Protein AF-A0A7S2ZL32-F1 (afdb_monomer)

InterPro domains:
  IPR004147 ABC1 atypical kinase-like domain [PF03109] (2-102)
  IPR051130 Mitochondrial structure and function regulator [PTHR43173] (1-214)

Radius of gyration: 23.6 Å; Cα contacts (8 Å, |Δi|>4): 315; chains: 1; bounding box: 53×55×91 Å

Mean predicted aligned error: 9.39 Å

Solvent-accessible surface area (backbone atoms only — not comparable to full-atom values): 15943 Å² total; per-residue (Å²): 132,80,90,79,86,58,44,47,60,70,46,49,69,59,39,47,74,63,67,35,59,47,50,58,47,36,45,51,53,32,45,53,52,39,41,20,48,61,72,70,17,55,30,71,45,64,63,39,54,88,28,27,29,36,35,62,23,92,94,44,64,81,37,72,33,79,44,82,49,79,86,85,49,69,46,77,47,54,70,66,54,32,50,26,52,36,40,26,53,47,14,58,57,69,62,34,62,72,44,26,39,57,18,27,38,69,57,52,40,52,91,84,42,28,56,56,52,51,17,65,76,56,73,42,55,54,61,60,67,66,51,77,73,88,83,83,65,99,46,54,63,70,57,60,47,86,73,87,58,80,67,56,59,54,54,50,48,52,49,48,68,72,43,42,70,62,51,53,53,51,64,70,60,41,46,68,68,57,56,36,51,51,52,29,51,52,34,49,52,53,50,16,47,68,35,75,32,73,58,43,49,61,51,47,36,50,58,49,36,48,49,52,56,42,52,53,54,59,72,73,51,66,93,83,53,60,67,62,51,49,50,49,52,50,53,43,49,54,50,51,51,53,52,49,53,48,54,51,51,54,53,48,54,50,50,51,50,55,51,51,51,51,55,50,52,52,50,55,51,52,55,53,55,60,70,71,68,67,81,86,78,81,86,76,136

Secondary structure (DSSP, 8-state):
------EETT-HHHHHHTT--HHHHHHHHHHHHHIIIIII-EEES---GGGEEEEEETTEEEEEEEEE--TT-EEE--HHHHHHHHHHHHHHHHT-HHHHHHHHHHTT--TTTHHHHHHHHHTS-HHHHH---TTT--SHHHHHS---STHHHHHHHHHHHHSHHHHHHHHHHS-HHHHHHHHHHHHHHHHHHHTT-TTHHHHHHHHHHHHHHHHHHHHTSPTT-HHHHHHHHHHHHHHHHHHHHHHHHHHHHHHHHHHHHHHHHHHHHHHHHHHT---------

Foldseek 3Di:
DDDDDFAFLLPLVVCVVLVEQLVLVLLVVLLVQLCCQQPVQKHDLDPARVQWGWAQDPVGSRHIDIDGHDSPDIGGADNQLNLLVLQLLVCLQVVPPVSLQVSVVSQQADSVCSQVVNCLLLVHHSCLSNPPPPPDDPGNLVSSFDDDDPPSVVVSVVVCVVCVVVVVVRVVRGDPSVVSSSSRVVSSCVSCVSSVRNRSNVLSSQLSSLVSVLVVQVVPDDPPPVVSNVVSVVVSVVSVVSSVVVVVVVVVVVVVVVVVVVVVVVVVVVVVVVVVPDDDDDDDD

Sequence (285 aa):
MSFEEGDQILMVDKIVEMGLDPRDVSRIISRTFADQIFKHGFLHCDPHGGNVLVRRHPERPNKPQVVLLDHGLYKELGYRFRIDYAHLWHGLMTRNESEVQSSAVGLGADVNSFRLLAAMLTLKSWNQIVGVDEEESKLAFDRLEMKHGTDNSEELRRYVEQYFPEISELLSSMPRELLLVMKTNDNLRSIDRALGAPLNTLTITAETICRVLEEERLSNLEPGDWMSTLQARSRTLNMHIRIFAFQLLVAYSRLVRTLSSLFSQQKDTSDATINSSGPLTSTAD

Structure (mmCIF, N/CA/C/O backbone):
data_AF-A0A7S2ZL32-F1
#
_entry.id   AF-A0A7S2ZL32-F1
#
loop_
_atom_site.group_PDB
_atom_site.id
_atom_site.type_symbol
_atom_site.label_atom_id
_atom_site.label_alt_id
_atom_site.label_comp_id
_atom_site.label_asym_id
_atom_site.label_entity_id
_atom_site.label_seq_id
_atom_site.pdbx_PDB_ins_code
_atom_site.Cartn_x
_atom_site.Cartn_y
_atom_site.Cartn_z
_atom_site.occupancy
_atom_site.B_iso_or_equiv
_atom_site.auth_seq_id
_atom_site.auth_comp_id
_atom_site.auth_asym_id
_atom_site.auth_atom_id
_atom_site.pdbx_PDB_model_num
ATOM 1 N N . MET A 1 1 ? -28.600 -4.794 -5.094 1.00 66.12 1 MET A N 1
ATOM 2 C CA . MET A 1 1 ? -27.737 -4.869 -3.899 1.00 66.12 1 MET A CA 1
ATOM 3 C C . MET A 1 1 ? -28.571 -5.431 -2.767 1.00 66.12 1 MET A C 1
ATOM 5 O O . MET A 1 1 ? -29.716 -5.009 -2.637 1.00 66.12 1 MET A O 1
ATOM 9 N N . SER A 1 2 ? -28.047 -6.401 -2.020 1.00 79.81 2 SER A N 1
ATOM 10 C CA . SER A 1 2 ? -28.583 -6.754 -0.704 1.00 79.81 2 SER A CA 1
ATOM 11 C C . SER A 1 2 ? -28.316 -5.607 0.269 1.00 79.81 2 SER A C 1
ATOM 13 O O . SER A 1 2 ? -27.369 -4.841 0.086 1.00 79.81 2 SER A O 1
ATOM 15 N N . PHE A 1 3 ? -29.171 -5.462 1.278 1.00 86.62 3 PHE A N 1
ATOM 16 C CA . PHE A 1 3 ? -28.835 -4.639 2.431 1.00 86.62 3 PHE A CA 1
ATOM 17 C C . PHE A 1 3 ? -27.727 -5.347 3.211 1.00 86.62 3 PHE A C 1
ATOM 19 O O . PHE A 1 3 ? -27.868 -6.525 3.537 1.00 86.62 3 PHE A O 1
ATOM 26 N N . GLU A 1 4 ? -26.636 -4.636 3.481 1.00 91.94 4 GLU A N 1
ATOM 27 C CA . GLU A 1 4 ? -25.523 -5.154 4.267 1.00 91.94 4 GLU A CA 1
ATOM 28 C C . GLU A 1 4 ? -25.479 -4.452 5.621 1.00 91.94 4 GLU A C 1
ATOM 30 O O . GLU A 1 4 ? -25.447 -3.225 5.704 1.00 91.94 4 GLU A O 1
ATOM 35 N N . GLU A 1 5 ? -25.461 -5.251 6.683 1.00 90.19 5 GLU A N 1
ATOM 36 C CA . GLU A 1 5 ? -25.292 -4.770 8.051 1.00 90.19 5 GLU A CA 1
ATOM 37 C C . GLU A 1 5 ? -23.811 -4.595 8.391 1.00 90.19 5 GLU A C 1
ATOM 39 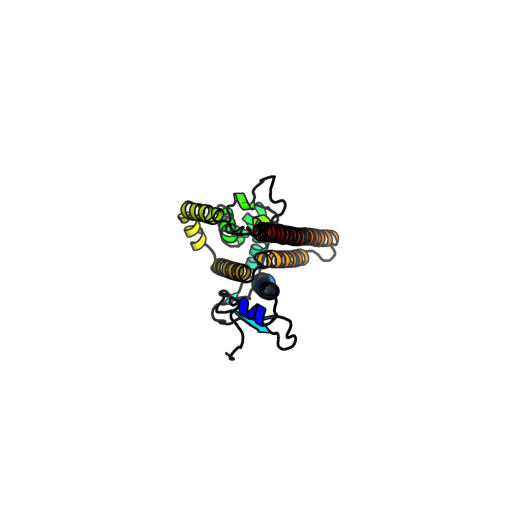O O . GLU A 1 5 ? -22.970 -5.395 7.972 1.00 90.19 5 GLU A O 1
ATOM 44 N N . GLY A 1 6 ? -23.501 -3.580 9.196 1.00 92.50 6 GLY A N 1
ATOM 45 C CA . GLY A 1 6 ? -22.171 -3.320 9.736 1.00 92.50 6 GLY A CA 1
ATOM 46 C C . GLY A 1 6 ? -21.991 -1.856 10.126 1.00 92.50 6 GLY A C 1
ATOM 47 O O . GLY A 1 6 ? -22.786 -0.996 9.748 1.00 92.50 6 GLY A O 1
ATOM 48 N N . ASP A 1 7 ? -20.926 -1.574 10.867 1.00 95.31 7 ASP A N 1
ATOM 49 C CA . ASP A 1 7 ? -20.535 -0.212 11.224 1.00 95.31 7 ASP A CA 1
ATOM 50 C C . ASP A 1 7 ? -19.446 0.301 10.287 1.00 95.31 7 ASP A C 1
ATOM 52 O O . ASP A 1 7 ? -18.628 -0.467 9.788 1.00 95.31 7 ASP A O 1
ATOM 56 N N . GLN A 1 8 ? -19.412 1.609 10.040 1.00 94.88 8 GLN A N 1
ATOM 57 C CA . GLN A 1 8 ? -18.378 2.207 9.193 1.00 94.88 8 GLN A CA 1
ATOM 58 C C . GLN A 1 8 ? -16.982 1.962 9.776 1.00 94.88 8 GLN A C 1
ATOM 60 O O . GLN A 1 8 ? -16.775 2.101 10.980 1.00 94.88 8 GLN A O 1
ATOM 65 N N . ILE A 1 9 ? -16.000 1.673 8.919 1.00 94.25 9 ILE A N 1
ATOM 66 C CA . ILE A 1 9 ? -14.633 1.313 9.340 1.00 94.25 9 ILE A CA 1
ATOM 67 C C . ILE A 1 9 ? -13.932 2.389 10.183 1.00 94.25 9 ILE A C 1
ATOM 69 O O . ILE A 1 9 ? -13.031 2.077 10.955 1.00 94.25 9 ILE A O 1
ATOM 73 N N . LEU A 1 10 ? -14.342 3.654 10.050 1.00 93.50 10 LEU A N 1
ATOM 74 C CA . LEU A 1 10 ? -13.787 4.768 10.823 1.00 93.50 10 LEU A CA 1
ATOM 75 C C . LEU A 1 10 ? -14.418 4.914 12.219 1.00 93.50 10 LEU A C 1
ATOM 77 O O . LEU A 1 10 ? -13.910 5.685 13.028 1.00 93.50 10 LEU A O 1
ATOM 81 N N . MET A 1 11 ? -15.491 4.179 12.531 1.00 93.19 11 MET A N 1
ATOM 82 C CA . MET A 1 11 ? -16.105 4.152 13.864 1.00 93.19 11 MET A CA 1
ATOM 83 C C . MET A 1 11 ? -15.349 3.178 14.779 1.00 93.19 11 MET A C 1
ATOM 85 O O . MET A 1 11 ? -15.847 2.108 15.126 1.00 93.19 11 MET A O 1
ATOM 89 N N . VAL A 1 12 ? -14.124 3.551 15.157 1.00 93.62 12 VAL A N 1
ATOM 90 C CA . VAL A 1 12 ? -13.205 2.705 15.942 1.00 93.62 12 VAL A CA 1
ATOM 91 C C . VAL A 1 12 ? -13.824 2.258 17.267 1.00 93.62 12 VAL A C 1
ATOM 93 O O . VAL A 1 12 ? -13.702 1.087 17.622 1.00 93.62 12 VAL A O 1
ATOM 96 N N . ASP A 1 13 ? -14.545 3.146 17.953 1.00 94.50 13 ASP A N 1
ATOM 97 C CA . ASP A 1 13 ? -15.197 2.838 19.231 1.00 94.50 13 ASP A CA 1
ATOM 98 C C . ASP A 1 13 ? -16.177 1.668 19.093 1.00 94.50 13 ASP A C 1
ATOM 100 O O . ASP A 1 13 ? -16.133 0.719 19.872 1.00 94.50 13 ASP A O 1
ATOM 104 N N . LYS A 1 14 ? -16.970 1.648 18.016 1.00 94.62 14 LYS A N 1
ATOM 105 C CA . LYS A 1 14 ? -17.909 0.554 17.734 1.00 94.62 14 LYS A CA 1
ATOM 106 C C . LYS A 1 14 ? -17.209 -0.765 17.415 1.00 94.62 14 LYS A C 1
ATOM 108 O O . LYS A 1 14 ? -17.691 -1.833 17.786 1.00 94.62 14 LYS A O 1
ATOM 113 N N . ILE A 1 15 ? -16.051 -0.716 16.754 1.00 94.69 15 ILE A N 1
ATOM 114 C CA . ILE A 1 15 ? -15.218 -1.906 16.511 1.00 94.69 15 ILE A CA 1
ATOM 115 C C . ILE A 1 15 ? -14.761 -2.512 17.843 1.00 94.69 15 ILE A C 1
ATOM 117 O O . ILE A 1 15 ? -14.829 -3.731 18.024 1.00 94.69 15 ILE A O 1
ATOM 121 N N . VAL A 1 16 ? -14.364 -1.666 18.794 1.00 94.56 16 VAL A N 1
ATOM 122 C CA . VAL A 1 16 ? -13.963 -2.092 20.140 1.00 94.56 16 VAL A CA 1
ATOM 123 C C . VAL A 1 16 ? -15.162 -2.591 20.955 1.00 94.56 16 VAL A C 1
ATOM 125 O O . VAL A 1 16 ? -15.043 -3.617 21.623 1.00 94.56 16 VAL A O 1
ATOM 128 N N . GLU A 1 17 ? -16.331 -1.951 20.861 1.00 95.56 17 GLU A N 1
ATOM 129 C CA . GLU A 1 17 ? -17.586 -2.418 21.482 1.00 95.56 17 GLU A CA 1
ATOM 130 C C . GLU A 1 17 ? -18.022 -3.792 20.944 1.00 95.56 17 GLU A C 1
ATOM 132 O O . GLU A 1 17 ? -18.507 -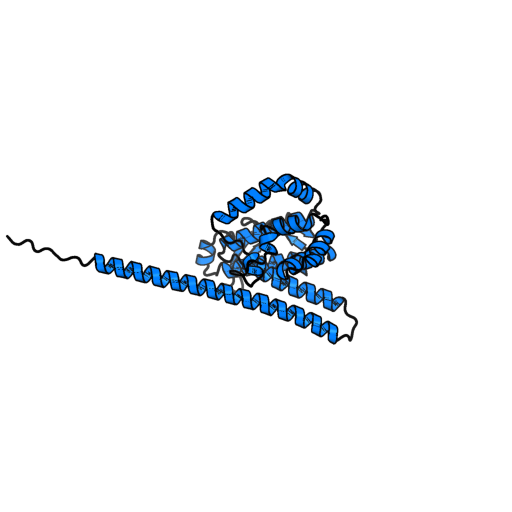4.647 21.689 1.00 95.56 17 GLU A O 1
ATOM 137 N N . MET A 1 18 ? -17.756 -4.067 19.663 1.00 93.88 18 MET A N 1
ATOM 138 C CA . MET A 1 18 ? -17.879 -5.401 19.071 1.00 93.88 18 MET A CA 1
ATOM 139 C C . MET A 1 18 ? -16.803 -6.389 19.565 1.00 93.88 18 MET A C 1
ATOM 141 O O . MET A 1 18 ? -16.760 -7.525 19.098 1.00 93.88 18 MET A O 1
ATOM 145 N N . GLY A 1 19 ? -15.921 -6.024 20.495 1.00 93.69 19 GLY A N 1
ATOM 146 C CA . GLY A 1 19 ? -14.840 -6.887 20.981 1.00 93.69 19 GLY A CA 1
ATOM 147 C C . GLY A 1 19 ? -13.856 -7.313 19.886 1.00 93.69 19 GLY A C 1
ATOM 148 O O . GLY A 1 19 ? -13.231 -8.368 20.002 1.00 93.69 19 GLY A O 1
ATOM 149 N N . LEU A 1 20 ? -13.763 -6.541 18.801 1.00 95.06 20 LEU A N 1
ATOM 150 C CA . LEU A 1 20 ? -12.839 -6.770 17.697 1.00 95.06 20 LEU A CA 1
ATOM 151 C C . LEU A 1 20 ? -11.607 -5.878 17.875 1.00 95.06 20 LEU A C 1
ATOM 153 O O . LEU A 1 20 ? -11.697 -4.775 18.405 1.00 95.06 20 LEU A O 1
ATOM 157 N N . ASP A 1 21 ? -10.449 -6.341 17.404 1.00 92.19 21 ASP A N 1
ATOM 158 C CA . ASP A 1 21 ? -9.237 -5.521 17.369 1.00 92.19 21 ASP A CA 1
ATOM 159 C C . ASP A 1 21 ? -9.229 -4.666 16.083 1.00 92.19 21 ASP A C 1
ATOM 161 O O . ASP A 1 21 ? -9.167 -5.235 14.984 1.00 92.19 21 ASP A O 1
ATOM 165 N N . PRO A 1 22 ? -9.245 -3.319 16.164 1.00 93.31 22 PRO A N 1
ATOM 166 C CA . PRO A 1 22 ? -9.140 -2.441 14.993 1.00 93.31 22 PRO A CA 1
ATOM 167 C C . PRO A 1 22 ? -7.923 -2.746 14.104 1.00 93.31 22 PRO A C 1
ATOM 169 O O . PRO A 1 22 ? -7.970 -2.600 12.881 1.00 93.31 22 PRO A O 1
ATOM 172 N N . ARG A 1 23 ? -6.835 -3.257 14.687 1.00 89.81 23 ARG A N 1
ATOM 173 C CA . ARG A 1 23 ? -5.615 -3.619 13.951 1.00 89.81 23 ARG A CA 1
ATOM 174 C C . ARG A 1 23 ? -5.811 -4.863 13.087 1.00 89.81 23 ARG A C 1
ATOM 176 O O . ARG A 1 23 ? -5.185 -4.974 12.032 1.00 89.81 23 ARG A O 1
ATOM 183 N N . ASP A 1 24 ? -6.682 -5.784 13.502 1.00 92.50 24 ASP A N 1
ATOM 184 C CA . ASP A 1 24 ? -7.061 -6.939 12.686 1.00 92.50 24 ASP A CA 1
ATOM 185 C C . ASP A 1 24 ? -7.894 -6.494 11.477 1.00 92.50 24 ASP A C 1
ATOM 187 O O . ASP A 1 24 ? -7.676 -6.995 10.374 1.00 92.50 24 ASP A O 1
ATOM 191 N N . VAL A 1 25 ? -8.775 -5.502 11.650 1.00 94.62 25 VAL A N 1
ATOM 192 C CA . VAL A 1 25 ? -9.531 -4.880 10.548 1.00 94.62 25 VAL A CA 1
ATOM 193 C C . VAL A 1 25 ? -8.580 -4.233 9.536 1.00 94.62 25 VAL A C 1
ATOM 195 O O . VAL A 1 25 ? -8.666 -4.523 8.341 1.00 94.62 25 VAL A O 1
ATOM 198 N N . SER A 1 26 ? -7.623 -3.431 10.017 1.00 92.81 26 SER A N 1
ATOM 199 C CA . SER A 1 26 ? -6.578 -2.799 9.193 1.00 92.81 26 SER A CA 1
ATOM 200 C C . SER A 1 26 ? -5.778 -3.839 8.395 1.00 92.81 26 SER A C 1
ATOM 202 O O . SER A 1 26 ? -5.528 -3.665 7.199 1.00 92.81 26 SER A O 1
ATOM 204 N N . ARG A 1 27 ? -5.429 -4.974 9.018 1.00 92.44 27 ARG A N 1
ATOM 205 C CA . ARG A 1 27 ? -4.731 -6.070 8.335 1.00 92.44 27 ARG A CA 1
ATOM 206 C C . ARG A 1 27 ? -5.575 -6.674 7.212 1.00 92.44 27 ARG A C 1
ATOM 208 O O . ARG A 1 27 ? -5.039 -6.927 6.134 1.00 92.44 27 ARG A O 1
ATOM 215 N N . ILE A 1 28 ? -6.870 -6.904 7.445 1.00 95.00 28 ILE A N 1
ATOM 216 C CA . ILE A 1 28 ? -7.779 -7.475 6.439 1.00 95.00 28 ILE A CA 1
ATOM 217 C C . ILE A 1 28 ? -7.916 -6.540 5.240 1.00 95.00 28 ILE A C 1
ATOM 219 O O . ILE A 1 28 ? -7.745 -6.991 4.105 1.00 95.00 28 ILE A O 1
ATOM 223 N N . ILE A 1 29 ? -8.189 -5.252 5.467 1.00 94.81 29 ILE A N 1
ATOM 224 C CA . ILE A 1 29 ? -8.360 -4.301 4.364 1.00 94.81 29 ILE A CA 1
ATOM 225 C C . ILE A 1 29 ? -7.049 -4.128 3.589 1.00 94.81 29 ILE A C 1
ATOM 227 O O . ILE A 1 29 ? -7.030 -4.327 2.377 1.00 94.81 29 ILE A O 1
ATOM 231 N N . SER A 1 30 ? -5.927 -3.913 4.278 1.00 93.38 30 SER A N 1
ATOM 232 C CA . SER A 1 30 ? -4.605 -3.803 3.649 1.00 93.38 30 SER A CA 1
ATOM 233 C C . SER A 1 30 ? -4.270 -5.021 2.786 1.00 93.38 30 SER A C 1
ATOM 235 O O . SER A 1 30 ? -3.819 -4.879 1.650 1.00 93.38 30 SER A O 1
ATOM 237 N N . ARG A 1 31 ? -4.525 -6.237 3.297 1.00 95.00 31 ARG A N 1
ATOM 238 C CA . ARG A 1 31 ? -4.298 -7.483 2.551 1.00 95.00 31 ARG A CA 1
ATOM 239 C C . ARG A 1 31 ? -5.189 -7.573 1.320 1.00 95.00 31 ARG A C 1
ATOM 241 O O . ARG A 1 31 ? -4.697 -7.929 0.254 1.00 95.00 31 ARG A O 1
ATOM 248 N N . THR A 1 32 ? -6.468 -7.242 1.473 1.00 95.69 32 THR A N 1
ATOM 249 C CA . THR A 1 32 ? -7.458 -7.290 0.391 1.00 95.69 32 THR A CA 1
ATOM 250 C C . THR A 1 32 ? -7.031 -6.397 -0.769 1.00 95.69 32 THR A C 1
ATOM 252 O O . THR A 1 32 ? -6.994 -6.849 -1.910 1.00 95.69 32 THR A O 1
ATOM 255 N N . PHE A 1 33 ? -6.639 -5.155 -0.483 1.00 96.00 33 PHE A N 1
ATOM 256 C CA . PHE A 1 33 ? -6.229 -4.210 -1.519 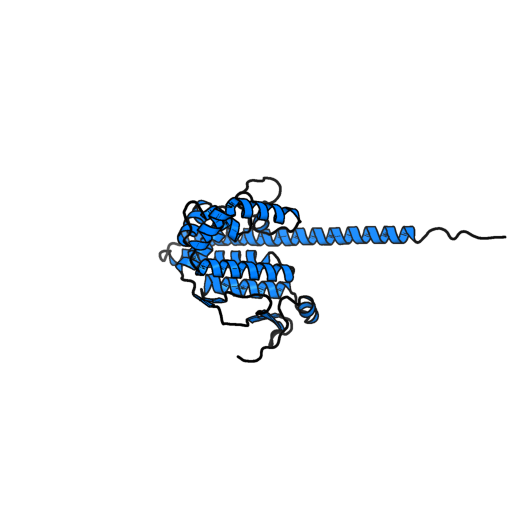1.00 96.00 33 PHE A CA 1
ATOM 257 C C . PHE A 1 33 ? -4.855 -4.524 -2.110 1.00 96.00 33 PHE A C 1
ATOM 259 O O . PHE A 1 33 ? -4.688 -4.423 -3.322 1.00 96.00 33 PHE A O 1
ATOM 266 N N . ALA A 1 34 ? -3.894 -4.991 -1.307 1.00 95.44 34 ALA A N 1
ATOM 267 C CA . ALA A 1 34 ? -2.626 -5.483 -1.841 1.00 95.44 34 ALA A CA 1
ATOM 268 C C . ALA A 1 34 ? -2.846 -6.660 -2.813 1.00 95.44 34 ALA A C 1
ATOM 270 O O . ALA A 1 34 ? -2.252 -6.698 -3.889 1.00 95.44 34 ALA A O 1
ATOM 271 N N . ASP A 1 35 ? -3.742 -7.595 -2.487 1.00 95.69 35 ASP A N 1
ATOM 272 C CA . ASP A 1 35 ? -4.069 -8.716 -3.372 1.00 95.69 35 ASP A CA 1
ATOM 273 C C . ASP A 1 35 ? -4.825 -8.258 -4.632 1.00 95.69 35 ASP A C 1
ATOM 275 O O . ASP A 1 35 ? -4.507 -8.715 -5.734 1.00 95.69 35 ASP A O 1
ATOM 279 N N . GLN A 1 36 ? -5.759 -7.307 -4.514 1.00 96.94 36 GLN A N 1
ATOM 280 C CA . GLN A 1 36 ? -6.418 -6.688 -5.670 1.00 96.94 36 GLN A CA 1
ATOM 281 C C . GLN A 1 36 ? -5.422 -6.010 -6.617 1.00 96.94 36 GLN A C 1
ATOM 283 O O . GLN A 1 36 ? -5.542 -6.178 -7.830 1.00 96.94 36 GLN A O 1
ATOM 288 N N . ILE A 1 37 ? -4.432 -5.286 -6.081 1.00 96.75 37 ILE A N 1
ATOM 289 C CA . ILE A 1 37 ? -3.429 -4.573 -6.880 1.00 96.75 37 ILE A CA 1
ATOM 290 C C . ILE A 1 37 ? -2.454 -5.549 -7.525 1.00 96.75 37 ILE A C 1
ATOM 292 O O . ILE A 1 37 ? -2.308 -5.527 -8.741 1.00 96.75 37 ILE A O 1
ATOM 296 N N . PHE A 1 38 ? -1.777 -6.384 -6.733 1.00 96.06 38 PHE A N 1
ATOM 297 C CA . PHE A 1 38 ? -0.586 -7.104 -7.194 1.00 96.06 38 PHE A CA 1
ATOM 298 C C . PHE A 1 38 ? -0.882 -8.510 -7.721 1.00 96.06 38 PHE A C 1
ATOM 300 O O . PHE A 1 38 ? -0.207 -8.959 -8.645 1.00 96.06 38 PHE A O 1
ATOM 307 N N . LYS A 1 39 ? -1.893 -9.204 -7.180 1.00 94.31 39 LYS A N 1
ATOM 308 C CA . LYS A 1 39 ? -2.214 -10.580 -7.596 1.00 94.31 39 LYS A CA 1
ATOM 309 C C . LYS A 1 39 ? -3.298 -10.625 -8.659 1.00 94.31 39 LYS A C 1
ATOM 311 O O . LYS A 1 39 ? -3.108 -11.215 -9.719 1.00 94.31 39 LYS A O 1
ATOM 316 N N . HIS A 1 40 ? -4.443 -10.013 -8.372 1.00 95.62 40 HIS A N 1
ATOM 317 C CA . HIS A 1 40 ? -5.626 -10.131 -9.223 1.00 95.62 40 HIS A CA 1
ATOM 318 C C . HIS A 1 40 ? -5.635 -9.088 -10.344 1.00 95.62 40 HIS A C 1
ATOM 320 O O . HIS A 1 40 ? -6.026 -9.392 -11.468 1.00 95.62 40 HIS A O 1
ATOM 326 N N . GLY A 1 41 ? -5.167 -7.871 -10.057 1.00 96.62 41 GLY A N 1
ATOM 327 C CA . GLY A 1 41 ? -5.266 -6.724 -10.955 1.00 96.62 41 GLY A CA 1
ATOM 328 C C . GLY A 1 41 ? -6.690 -6.294 -11.240 1.00 96.62 41 GLY A C 1
ATOM 329 O O . GLY A 1 41 ? -6.990 -5.890 -12.357 1.00 96.62 41 GLY A O 1
ATOM 330 N N . PHE A 1 42 ? -7.555 -6.396 -10.241 1.00 97.38 42 PHE A N 1
ATOM 331 C CA . PHE A 1 42 ? -8.913 -5.885 -10.296 1.00 97.38 42 PHE A CA 1
ATOM 332 C C . PHE A 1 42 ? -9.146 -5.068 -9.035 1.00 97.38 42 PHE A C 1
ATOM 334 O O . PHE A 1 42 ? -9.371 -5.616 -7.955 1.00 97.38 42 PHE A O 1
ATOM 341 N N . LEU A 1 43 ? -8.984 -3.755 -9.173 1.00 97.06 43 LEU A N 1
ATOM 342 C CA . LEU A 1 43 ? -8.898 -2.827 -8.058 1.00 97.06 43 LEU A CA 1
ATOM 343 C C . LEU A 1 43 ? -10.209 -2.081 -7.866 1.00 97.06 43 LEU A C 1
ATOM 345 O O . LEU A 1 43 ? -10.696 -1.447 -8.799 1.00 97.06 43 LEU A O 1
ATOM 349 N N . HIS A 1 44 ? -10.714 -2.082 -6.636 1.00 96.25 44 HIS A N 1
ATOM 350 C CA . HIS A 1 44 ? -11.710 -1.119 -6.188 1.00 96.25 44 HIS A CA 1
ATOM 351 C C . HIS A 1 44 ? -11.023 0.233 -5.934 1.00 96.25 44 HIS A C 1
ATOM 353 O O . HIS A 1 44 ? -10.205 0.352 -5.028 1.00 96.25 44 HIS A O 1
ATOM 359 N N . CYS A 1 45 ? -11.322 1.281 -6.697 1.00 93.06 45 CYS A N 1
ATOM 360 C CA . CYS A 1 45 ? -10.519 2.512 -6.641 1.00 93.06 45 CYS A CA 1
ATOM 361 C C . CYS A 1 45 ? -11.023 3.575 -5.650 1.00 93.06 45 CYS A C 1
ATOM 363 O O . CYS A 1 45 ? -10.509 4.696 -5.650 1.00 93.06 45 CYS A O 1
ATOM 365 N N . ASP A 1 46 ? -12.032 3.265 -4.828 1.00 90.94 46 ASP A N 1
ATOM 366 C CA . ASP A 1 46 ? -12.555 4.221 -3.841 1.00 90.94 46 ASP A CA 1
ATOM 367 C C . ASP A 1 46 ? -12.897 3.646 -2.451 1.00 90.94 46 ASP A C 1
ATOM 369 O O . ASP A 1 46 ? -14.032 3.771 -1.989 1.00 90.94 46 ASP A O 1
ATOM 373 N N . PRO A 1 47 ? -11.949 2.999 -1.743 1.00 88.94 47 PRO A N 1
ATOM 374 C CA . PRO A 1 47 ? -12.211 2.453 -0.411 1.00 88.94 47 PRO A CA 1
ATOM 375 C C . PRO A 1 47 ? -12.156 3.530 0.674 1.00 88.94 47 PRO A C 1
ATOM 377 O O . PRO A 1 47 ? -11.404 3.417 1.638 1.00 88.94 47 PRO A O 1
ATOM 380 N N . HIS A 1 48 ? -12.901 4.619 0.511 1.00 86.75 48 HIS A N 1
ATOM 381 C CA . HIS A 1 48 ? -13.017 5.616 1.566 1.00 86.75 48 HIS A CA 1
ATOM 382 C C . HIS A 1 48 ? -13.822 5.053 2.745 1.00 86.75 48 HIS A C 1
ATOM 384 O O . HIS A 1 48 ? -14.614 4.126 2.582 1.00 86.75 48 HIS A O 1
ATOM 390 N N . GLY A 1 49 ? -13.694 5.652 3.931 1.00 87.06 49 GLY A N 1
ATOM 391 C CA . GLY A 1 49 ? -14.322 5.131 5.153 1.00 87.06 49 GLY A CA 1
ATOM 392 C C . GLY A 1 49 ? -15.835 4.879 5.065 1.00 87.06 49 GLY A C 1
ATOM 393 O O . GLY A 1 49 ? -16.339 3.967 5.709 1.00 87.06 49 GLY A O 1
ATOM 394 N N . GLY A 1 50 ? -16.555 5.639 4.231 1.00 88.31 50 GLY A N 1
ATOM 395 C CA . GLY A 1 50 ? -17.985 5.423 3.970 1.00 88.31 50 GLY A CA 1
ATOM 396 C C . GLY A 1 50 ? -18.336 4.186 3.124 1.00 88.31 50 GLY A C 1
ATOM 397 O O . GLY A 1 50 ? -19.452 3.696 3.239 1.00 88.31 50 GLY A O 1
ATOM 398 N N . ASN A 1 51 ? -17.401 3.657 2.326 1.00 94.06 51 ASN A N 1
ATOM 399 C CA . ASN A 1 51 ? -17.607 2.504 1.438 1.00 94.06 51 ASN A CA 1
ATOM 400 C C . ASN A 1 51 ? -17.110 1.197 2.060 1.00 94.06 51 ASN A C 1
ATOM 402 O O . ASN A 1 51 ? -17.002 0.175 1.386 1.00 94.06 51 ASN A O 1
ATOM 406 N N . VAL A 1 52 ? -16.765 1.223 3.345 1.00 95.44 52 VAL A N 1
ATOM 407 C CA . VAL A 1 52 ? -16.216 0.066 4.033 1.00 95.44 52 VAL A CA 1
ATOM 408 C C . VAL A 1 52 ? -16.917 -0.094 5.369 1.00 95.44 52 VAL A C 1
ATOM 410 O O . VAL A 1 52 ? -16.798 0.756 6.254 1.00 95.44 52 VAL A O 1
ATOM 413 N N . LEU A 1 53 ? -17.630 -1.208 5.514 1.00 96.19 53 LEU A N 1
ATOM 414 C CA . LEU A 1 53 ? -18.230 -1.611 6.777 1.00 96.19 53 LEU A CA 1
ATOM 415 C C . LEU A 1 53 ? -17.398 -2.698 7.452 1.00 96.19 53 LEU A C 1
ATOM 417 O O . LEU A 1 53 ? -16.682 -3.472 6.810 1.00 96.19 53 LEU A O 1
ATOM 421 N N . VAL A 1 54 ? -17.546 -2.776 8.765 1.00 97.06 54 VAL A N 1
ATOM 422 C CA . VAL A 1 54 ? -16.966 -3.789 9.633 1.00 97.06 54 VAL A CA 1
ATOM 423 C C . VAL A 1 54 ? -18.091 -4.441 10.416 1.00 97.06 54 VAL A C 1
ATOM 425 O O . VAL A 1 54 ? -18.956 -3.770 10.977 1.00 97.06 54 VAL A O 1
ATOM 428 N N . ARG A 1 55 ? -18.061 -5.770 10.474 1.00 95.69 55 ARG A N 1
ATOM 429 C CA . ARG A 1 55 ? -18.949 -6.571 11.319 1.00 95.69 55 ARG A CA 1
ATOM 430 C C . ARG A 1 55 ? -18.214 -7.776 11.886 1.00 95.69 55 ARG A C 1
ATOM 432 O O . ARG A 1 55 ? -17.099 -8.096 11.469 1.00 95.69 55 ARG A O 1
ATOM 439 N N . ARG A 1 56 ? -18.846 -8.487 12.818 1.00 96.81 56 ARG A N 1
ATOM 440 C CA . ARG A 1 56 ? -18.376 -9.811 13.247 1.00 96.81 56 ARG A CA 1
ATOM 441 C C . ARG A 1 56 ? -18.553 -10.815 12.110 1.00 96.81 56 ARG A C 1
ATOM 443 O O . ARG A 1 56 ? -19.583 -10.825 11.442 1.00 96.81 56 ARG A O 1
ATOM 450 N N . HIS A 1 57 ? -17.569 -11.682 11.902 1.00 95.62 57 HIS A N 1
ATOM 451 C CA . HIS A 1 57 ? -17.674 -12.732 10.897 1.00 95.62 57 HIS A CA 1
ATOM 452 C C . HIS A 1 57 ? -18.807 -13.712 11.266 1.00 95.62 57 HIS A C 1
ATOM 454 O O . HIS A 1 57 ? -18.792 -14.221 12.391 1.00 95.62 57 HIS A O 1
ATOM 460 N N . PRO A 1 58 ? -19.729 -14.051 10.340 1.00 92.69 58 PRO A N 1
ATOM 461 C CA . PRO A 1 58 ? -20.904 -14.880 10.638 1.00 92.69 58 PRO A CA 1
ATOM 462 C C . PRO A 1 58 ? -20.568 -16.233 11.278 1.00 92.69 58 PRO A C 1
ATOM 464 O O . PRO A 1 58 ? -21.197 -16.652 12.241 1.00 92.69 58 PRO A O 1
ATOM 467 N N . GLU A 1 59 ? -19.520 -16.894 10.781 1.00 95.25 59 GLU A N 1
ATOM 468 C CA . GLU A 1 59 ? -19.066 -18.198 11.294 1.00 95.25 59 GLU A CA 1
ATOM 469 C C . GLU A 1 59 ? -18.027 -18.097 12.423 1.00 95.25 59 GLU A C 1
ATOM 471 O O . GLU A 1 59 ? -17.699 -19.088 13.071 1.00 95.25 59 GLU A O 1
ATOM 476 N N . ARG A 1 60 ? -17.434 -16.914 12.633 1.00 93.56 60 ARG A N 1
ATOM 477 C CA . ARG A 1 60 ? -16.318 -16.707 13.571 1.00 93.56 60 ARG A CA 1
ATOM 478 C C . ARG A 1 60 ? -16.497 -15.370 14.291 1.00 93.56 60 ARG A C 1
ATOM 480 O O . ARG A 1 60 ? -15.759 -14.434 13.997 1.00 93.56 60 ARG A O 1
ATOM 487 N N . PRO A 1 61 ? -17.422 -15.261 15.260 1.00 91.38 61 PRO A N 1
ATOM 488 C CA . PRO A 1 61 ? -17.830 -13.971 15.832 1.00 91.38 61 PRO A CA 1
ATOM 489 C C . PRO A 1 61 ? -16.716 -13.145 16.500 1.00 91.38 61 PRO A C 1
ATOM 491 O O . PRO A 1 61 ? -16.882 -11.945 16.713 1.00 91.38 61 PRO A O 1
ATOM 494 N N . ASN A 1 62 ? -15.579 -13.777 16.815 1.00 91.44 62 ASN A N 1
ATOM 495 C CA . ASN A 1 62 ? -14.374 -13.140 17.365 1.00 91.44 62 ASN A CA 1
ATOM 496 C C . ASN A 1 62 ? -13.404 -12.632 16.282 1.00 91.44 62 ASN A C 1
ATOM 498 O O . ASN A 1 62 ? -12.281 -12.236 16.59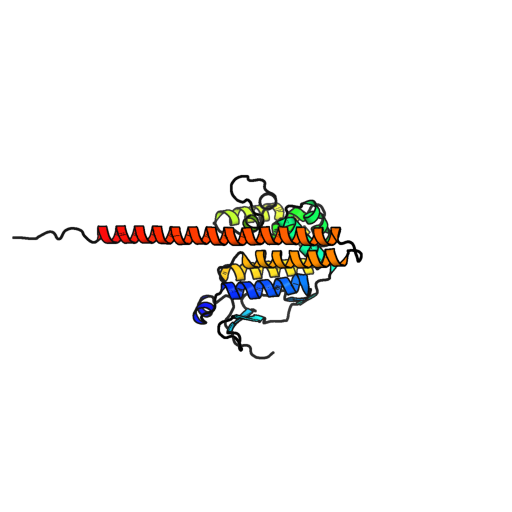0 1.00 91.44 62 ASN A O 1
ATOM 502 N N . LYS A 1 63 ? -13.778 -12.715 15.003 1.00 94.44 63 LYS A N 1
ATOM 503 C CA . LYS A 1 63 ? -12.987 -12.230 13.873 1.00 94.44 63 LYS A CA 1
ATOM 504 C C . LYS A 1 63 ? -13.746 -11.129 13.137 1.00 94.44 63 LYS A C 1
ATOM 506 O O . LYS A 1 63 ? -14.953 -11.273 12.933 1.00 94.44 63 LYS A O 1
ATOM 511 N N . PRO A 1 64 ? -13.059 -10.054 12.717 1.00 96.25 64 PRO A N 1
ATOM 512 C CA . PRO A 1 64 ? -13.683 -9.038 11.890 1.00 96.25 64 PRO A CA 1
ATOM 513 C C . PRO A 1 64 ? -13.949 -9.574 10.480 1.00 96.25 64 PRO A C 1
ATOM 515 O O . PRO A 1 64 ? -13.167 -10.353 9.934 1.00 96.25 64 PRO A O 1
ATOM 518 N N . GLN A 1 65 ? -15.041 -9.117 9.881 1.00 96.31 65 GLN A N 1
ATOM 519 C CA . GLN A 1 65 ? -15.321 -9.202 8.456 1.00 96.31 65 GLN A CA 1
ATOM 520 C C . GLN A 1 65 ? -15.448 -7.779 7.915 1.00 96.31 65 GLN A C 1
ATOM 522 O O . GLN A 1 65 ? -16.177 -6.961 8.475 1.00 96.31 65 GLN A O 1
ATOM 527 N N . VAL A 1 66 ? -14.730 -7.504 6.827 1.00 95.62 66 VAL A N 1
ATOM 528 C CA . VAL A 1 66 ? -14.818 -6.244 6.087 1.00 95.62 66 VAL A CA 1
ATOM 529 C C . VAL A 1 66 ? -15.795 -6.432 4.933 1.00 95.62 66 VAL A C 1
ATOM 531 O O . VAL A 1 66 ? -15.695 -7.415 4.198 1.00 95.62 66 VAL A O 1
ATOM 534 N N . VAL A 1 67 ? -16.726 -5.497 4.776 1.00 95.38 67 VAL A N 1
ATOM 535 C CA . VAL A 1 67 ? -17.686 -5.460 3.670 1.00 95.38 67 VAL A CA 1
ATOM 536 C C . VAL A 1 67 ? -17.381 -4.226 2.834 1.00 95.38 67 VAL A C 1
ATOM 538 O O . VAL A 1 67 ? -17.399 -3.108 3.348 1.00 95.38 67 VAL A O 1
ATOM 541 N N . LEU A 1 68 ? -17.066 -4.436 1.557 1.00 94.81 68 LEU A N 1
ATOM 542 C CA . LEU A 1 68 ? -16.895 -3.351 0.597 1.00 94.81 68 LEU A CA 1
ATOM 543 C C . LEU A 1 68 ? -18.260 -2.999 0.015 1.00 94.81 68 LEU A C 1
ATOM 545 O O . LEU A 1 68 ? -19.006 -3.883 -0.402 1.00 94.81 68 LEU A O 1
ATOM 549 N N . LEU A 1 69 ? -18.574 -1.713 0.024 1.00 93.44 69 LEU A N 1
ATOM 550 C CA . LEU A 1 69 ? -19.751 -1.132 -0.600 1.00 93.44 69 LEU A CA 1
ATOM 551 C C . LEU A 1 69 ? -19.339 -0.388 -1.869 1.00 93.44 69 LEU A C 1
ATOM 553 O O . LEU A 1 69 ? -18.156 -0.255 -2.154 1.00 93.44 69 LEU A O 1
ATOM 557 N N . ASP A 1 70 ? -20.337 0.120 -2.590 1.00 90.44 70 ASP A N 1
ATOM 558 C CA . ASP A 1 70 ? -20.167 0.969 -3.772 1.00 90.44 70 ASP A CA 1
ATOM 559 C C . ASP A 1 70 ? -19.158 0.423 -4.789 1.00 90.44 70 ASP A C 1
ATOM 561 O O . ASP A 1 70 ? -18.043 0.904 -4.979 1.00 90.44 70 ASP A O 1
ATOM 565 N N . HIS A 1 71 ? -19.616 -0.579 -5.530 1.00 92.62 71 HIS A N 1
ATOM 566 C CA . HIS A 1 71 ? -18.827 -1.187 -6.588 1.00 92.62 71 HIS A CA 1
ATOM 567 C C . HIS A 1 71 ? -18.814 -0.373 -7.900 1.00 92.62 71 HIS A C 1
ATOM 569 O O . HIS A 1 71 ? -18.596 -0.941 -8.970 1.00 92.62 71 HIS A O 1
ATOM 575 N N . GLY A 1 72 ? -19.072 0.941 -7.852 1.00 90.56 72 GLY A N 1
ATOM 576 C CA . GLY A 1 72 ? -19.190 1.801 -9.033 1.00 90.56 72 GLY A CA 1
ATOM 577 C C . GLY A 1 72 ? -17.863 2.147 -9.718 1.00 90.56 72 GLY A C 1
ATOM 578 O O . GLY A 1 72 ? -17.861 2.474 -10.906 1.00 90.56 72 GLY A O 1
ATOM 579 N N . LEU A 1 73 ? -16.731 2.057 -9.006 1.00 92.56 73 LEU A N 1
ATOM 580 C CA . LEU A 1 73 ? -15.417 2.432 -9.535 1.00 92.56 73 LEU A CA 1
ATOM 581 C C . LEU A 1 73 ? -14.388 1.305 -9.395 1.00 92.56 73 LEU A C 1
ATOM 583 O O . LEU A 1 73 ? -13.636 1.235 -8.421 1.00 92.56 73 LEU A O 1
ATOM 587 N N . TYR A 1 74 ? -14.315 0.472 -10.431 1.00 95.75 74 TYR A N 1
ATOM 588 C CA . TYR A 1 74 ? -13.277 -0.543 -10.590 1.00 95.75 74 TYR A CA 1
ATOM 589 C C . TYR A 1 74 ? -12.325 -0.229 -11.734 1.00 95.75 74 TYR A C 1
ATOM 591 O O . TYR A 1 74 ? -12.699 0.387 -12.736 1.00 95.75 74 TYR A O 1
ATOM 599 N N . LYS A 1 75 ? -11.092 -0.717 -11.601 1.00 96.75 75 LYS A N 1
ATOM 600 C CA . LYS A 1 75 ? -10.092 -0.661 -12.660 1.00 96.75 75 LYS A CA 1
ATOM 601 C C . LYS A 1 75 ? -9.337 -1.979 -12.779 1.00 96.75 75 LYS A C 1
ATOM 603 O O . LYS A 1 75 ? -8.821 -2.508 -11.796 1.00 96.75 75 LYS A O 1
ATOM 608 N N . GLU A 1 76 ? -9.246 -2.476 -14.007 1.00 97.25 76 GLU A N 1
ATOM 609 C CA . GLU A 1 76 ? -8.341 -3.566 -14.356 1.00 97.25 76 GLU A CA 1
ATOM 610 C C . GLU A 1 76 ? -6.909 -3.043 -14.485 1.00 97.25 76 GLU A C 1
ATOM 612 O O . GLU A 1 76 ? -6.655 -2.028 -15.140 1.00 97.25 76 GLU A O 1
ATOM 617 N N . LEU A 1 77 ? -5.976 -3.748 -13.852 1.00 97.31 77 LEU A N 1
ATOM 618 C CA . LEU A 1 77 ? -4.551 -3.453 -13.859 1.00 97.31 77 LEU A CA 1
ATOM 619 C C . LEU A 1 77 ? -3.835 -4.545 -14.652 1.00 97.31 77 LEU A C 1
ATOM 621 O O . LEU A 1 77 ? -3.797 -5.709 -14.237 1.00 97.31 77 LEU A O 1
ATOM 625 N N . GLY A 1 78 ? -3.263 -4.168 -15.795 1.00 96.50 78 GLY A N 1
ATOM 626 C CA . GLY A 1 78 ? -2.536 -5.091 -16.663 1.00 96.50 78 GLY A CA 1
ATOM 627 C C . GLY A 1 78 ? -1.313 -5.702 -15.976 1.00 96.50 78 GLY A C 1
ATOM 628 O O . GLY A 1 78 ? -0.700 -5.083 -15.112 1.00 96.50 78 GLY A O 1
ATOM 629 N N . TYR A 1 79 ? -0.928 -6.912 -16.388 1.00 95.44 79 TYR A N 1
ATOM 630 C CA . TYR A 1 79 ? 0.192 -7.642 -15.781 1.00 95.44 79 TYR A CA 1
ATOM 631 C C . TYR A 1 79 ? 1.485 -6.813 -15.707 1.00 95.44 79 TYR A C 1
ATOM 633 O O . TYR A 1 79 ? 2.040 -6.681 -14.623 1.00 95.44 79 TYR A O 1
ATOM 641 N N . ARG A 1 80 ? 1.910 -6.189 -16.822 1.00 95.25 80 ARG A N 1
ATOM 642 C CA . ARG A 1 80 ? 3.130 -5.355 -16.856 1.00 95.25 80 ARG A CA 1
ATOM 643 C C . ARG A 1 80 ? 3.059 -4.211 -15.848 1.00 95.25 80 ARG A C 1
ATOM 645 O O . ARG A 1 80 ? 3.936 -4.103 -15.009 1.00 95.25 80 ARG A O 1
ATOM 652 N N . PHE A 1 81 ? 1.951 -3.468 -15.839 1.00 96.62 81 PHE A N 1
ATOM 653 C CA . PHE A 1 81 ? 1.722 -2.393 -14.873 1.00 96.62 81 PHE A CA 1
ATOM 654 C C . PHE A 1 81 ? 1.877 -2.871 -13.421 1.00 96.62 81 PHE A C 1
ATOM 656 O O . PHE A 1 81 ? 2.520 -2.202 -12.619 1.00 96.62 81 PHE A O 1
ATOM 663 N N . ARG A 1 82 ? 1.314 -4.035 -13.063 1.00 96.81 82 ARG A N 1
ATOM 664 C CA . ARG A 1 82 ? 1.421 -4.577 -11.695 1.00 96.81 82 ARG A CA 1
ATOM 665 C C . ARG A 1 82 ? 2.856 -4.930 -11.319 1.00 96.81 82 ARG A C 1
ATOM 667 O O . ARG A 1 82 ? 3.250 -4.694 -10.180 1.00 96.81 82 ARG A O 1
ATOM 674 N N . ILE A 1 83 ? 3.599 -5.504 -12.261 1.00 96.38 83 ILE A N 1
ATOM 675 C CA . ILE A 1 83 ? 5.001 -5.880 -12.083 1.00 96.38 83 ILE A CA 1
ATOM 676 C C . ILE A 1 83 ? 5.887 -4.636 -11.970 1.00 96.38 83 ILE A C 1
ATOM 678 O O . ILE A 1 83 ? 6.632 -4.522 -11.000 1.00 96.38 83 ILE A O 1
ATOM 682 N N . ASP A 1 84 ? 5.735 -3.658 -12.866 1.00 96.56 84 ASP A N 1
ATOM 683 C CA . ASP A 1 84 ? 6.459 -2.384 -12.787 1.00 96.56 84 ASP A CA 1
ATOM 684 C C . ASP A 1 84 ? 6.138 -1.667 -11.469 1.00 96.56 84 ASP A C 1
ATOM 686 O O . ASP A 1 84 ? 7.021 -1.167 -10.777 1.00 96.56 84 ASP A O 1
ATOM 690 N N . TYR A 1 85 ? 4.878 -1.693 -11.033 1.00 96.50 85 TYR A N 1
ATOM 691 C CA . TYR A 1 85 ? 4.491 -1.124 -9.746 1.00 96.50 85 TYR A CA 1
ATOM 692 C C . TYR A 1 85 ? 5.102 -1.865 -8.547 1.00 96.50 85 TYR A C 1
ATOM 694 O O . TYR A 1 85 ? 5.510 -1.237 -7.566 1.00 96.50 85 TYR A O 1
ATOM 702 N N . ALA A 1 86 ? 5.209 -3.193 -8.620 1.00 95.75 86 ALA A N 1
ATOM 703 C CA . ALA A 1 86 ? 5.877 -4.002 -7.607 1.00 95.75 86 ALA A CA 1
ATOM 704 C C . ALA A 1 86 ? 7.384 -3.703 -7.549 1.00 95.75 86 ALA A C 1
ATOM 706 O O . ALA A 1 86 ? 7.923 -3.514 -6.456 1.00 95.75 86 ALA A O 1
ATOM 707 N N . HIS A 1 87 ? 8.048 -3.589 -8.702 1.00 95.25 87 HIS A N 1
ATOM 708 C CA . HIS A 1 87 ? 9.458 -3.217 -8.793 1.00 95.25 87 HIS A CA 1
ATOM 709 C C . HIS A 1 87 ? 9.728 -1.786 -8.326 1.00 95.25 87 HIS A C 1
ATOM 711 O O . HIS A 1 87 ? 10.712 -1.562 -7.624 1.00 95.25 87 HIS A O 1
ATOM 717 N N . LEU A 1 88 ? 8.829 -0.835 -8.604 1.00 94.69 88 LEU A N 1
ATOM 718 C CA . LEU A 1 88 ? 8.932 0.529 -8.083 1.00 94.69 88 LEU A CA 1
ATOM 719 C C . LEU A 1 88 ? 9.008 0.513 -6.550 1.00 94.69 88 LEU A C 1
ATOM 721 O O . LEU A 1 88 ? 9.946 1.048 -5.959 1.00 94.69 88 LEU A O 1
ATOM 725 N N . TRP A 1 89 ? 8.050 -0.146 -5.895 1.00 92.38 89 TRP A N 1
ATOM 726 C CA . TRP A 1 89 ? 8.039 -0.270 -4.437 1.00 92.38 89 TRP A CA 1
ATOM 727 C C . TRP A 1 89 ? 9.223 -1.067 -3.894 1.00 92.38 89 TRP A C 1
ATOM 729 O O . TRP A 1 89 ? 9.801 -0.683 -2.876 1.00 92.38 89 TRP A O 1
ATOM 739 N N . HIS A 1 90 ? 9.606 -2.156 -4.561 1.00 91.12 90 HIS A N 1
ATOM 740 C CA . HIS A 1 90 ? 10.774 -2.939 -4.178 1.00 91.12 90 HIS A CA 1
ATOM 741 C C . HIS A 1 90 ? 12.053 -2.096 -4.237 1.00 91.12 90 HIS A C 1
ATOM 743 O O . HIS A 1 90 ? 12.802 -2.078 -3.262 1.00 91.12 90 HIS A O 1
ATOM 749 N N . GLY A 1 91 ? 12.267 -1.333 -5.311 1.00 90.38 91 GLY A N 1
ATOM 750 C CA . GLY A 1 91 ? 13.394 -0.415 -5.454 1.00 90.38 91 GLY A CA 1
ATOM 751 C C . GLY A 1 91 ? 13.424 0.653 -4.358 1.00 90.38 91 GLY A C 1
ATOM 752 O O . GLY A 1 91 ? 14.484 0.927 -3.796 1.00 90.38 91 GLY A O 1
ATOM 753 N N . LEU A 1 92 ? 12.263 1.190 -3.965 1.00 88.12 92 LEU A N 1
ATOM 754 C CA . LEU A 1 92 ? 12.159 2.132 -2.841 1.00 88.12 92 LEU A CA 1
ATOM 755 C C . LEU A 1 92 ? 12.557 1.481 -1.506 1.00 88.12 92 LEU A C 1
ATOM 757 O O . LEU A 1 92 ? 13.275 2.084 -0.708 1.00 88.12 92 LEU A O 1
ATOM 761 N N . MET A 1 93 ? 12.146 0.233 -1.267 1.00 83.88 93 MET A N 1
ATOM 762 C CA . MET A 1 93 ? 12.495 -0.516 -0.051 1.00 83.88 93 MET A CA 1
ATOM 763 C C . MET A 1 93 ? 13.966 -0.955 -0.026 1.00 83.88 93 MET A C 1
ATOM 765 O O . MET A 1 93 ? 14.570 -1.042 1.044 1.00 83.88 93 MET A O 1
ATOM 769 N N . THR A 1 94 ? 14.559 -1.247 -1.185 1.00 82.94 94 THR A N 1
ATOM 770 C CA . THR A 1 94 ? 15.957 -1.690 -1.299 1.00 82.94 94 THR A CA 1
ATOM 771 C C . THR A 1 94 ? 16.942 -0.551 -1.555 1.00 82.94 94 THR A C 1
ATOM 773 O O . THR A 1 94 ? 18.146 -0.799 -1.511 1.00 82.94 94 THR A O 1
ATOM 776 N N . ARG A 1 95 ? 16.456 0.685 -1.752 1.00 84.00 95 ARG A N 1
ATOM 777 C CA . ARG A 1 95 ? 17.234 1.862 -2.188 1.00 84.00 95 ARG A CA 1
ATOM 778 C C . ARG A 1 95 ? 17.927 1.650 -3.540 1.00 84.00 95 ARG A C 1
ATOM 780 O O . ARG A 1 95 ? 19.013 2.172 -3.782 1.00 84.00 95 ARG A O 1
ATOM 787 N N . ASN A 1 96 ? 17.313 0.871 -4.420 1.00 88.81 96 ASN A N 1
ATOM 788 C CA . ASN A 1 96 ? 17.825 0.634 -5.759 1.00 88.81 96 ASN A CA 1
ATOM 789 C C . ASN A 1 96 ? 17.299 1.707 -6.718 1.00 88.81 96 ASN A C 1
ATOM 791 O O . ASN A 1 96 ? 16.254 1.537 -7.340 1.00 88.81 96 ASN A O 1
ATOM 795 N N . GLU A 1 97 ? 18.025 2.820 -6.830 1.00 91.56 97 GLU A N 1
ATOM 796 C CA . GLU A 1 97 ? 17.633 3.955 -7.678 1.00 91.56 97 GLU A CA 1
ATOM 797 C C . GLU A 1 97 ? 17.407 3.553 -9.142 1.00 91.56 97 GLU A C 1
ATOM 799 O O . GLU A 1 97 ? 16.426 3.982 -9.744 1.00 91.56 97 GLU A O 1
ATOM 804 N N . SER A 1 98 ? 18.256 2.675 -9.687 1.00 93.56 98 SER A N 1
ATOM 805 C CA . SER A 1 98 ? 18.115 2.198 -11.067 1.00 93.56 98 SER A CA 1
ATOM 806 C C . SER A 1 98 ? 16.805 1.441 -11.282 1.00 93.56 98 SER A C 1
ATOM 808 O O . SER A 1 98 ? 16.193 1.582 -12.336 1.00 93.56 98 SER A O 1
ATOM 810 N N . GLU A 1 99 ? 16.373 0.650 -10.299 1.00 93.69 99 GLU A N 1
ATOM 811 C CA . GLU A 1 99 ? 15.111 -0.091 -10.357 1.00 93.69 99 GLU A CA 1
ATOM 812 C C . GLU A 1 99 ? 13.906 0.834 -10.175 1.00 93.69 99 GLU A C 1
ATOM 814 O O . GLU A 1 99 ? 12.912 0.683 -10.881 1.00 93.69 99 GLU A O 1
ATOM 819 N N . VAL A 1 100 ? 13.998 1.834 -9.290 1.00 94.31 100 VAL A N 1
ATOM 820 C CA . VAL A 1 100 ? 12.953 2.863 -9.158 1.00 94.31 100 VAL A CA 1
ATOM 821 C C . VAL A 1 100 ? 12.783 3.605 -10.483 1.00 94.31 100 VAL A C 1
ATOM 823 O O . VAL A 1 100 ? 11.658 3.775 -10.943 1.00 94.31 100 VAL A O 1
ATOM 826 N N . GLN A 1 101 ? 13.885 4.003 -11.121 1.00 95.12 101 GLN A N 1
ATOM 827 C CA . GLN A 1 101 ? 13.859 4.714 -12.395 1.00 95.12 101 GLN A CA 1
ATOM 828 C C . GLN A 1 101 ? 13.266 3.859 -13.521 1.00 95.12 101 GLN A C 1
ATOM 830 O O . GLN A 1 101 ? 12.333 4.309 -14.182 1.00 95.12 101 GLN A O 1
ATOM 835 N N . SER A 1 102 ? 13.757 2.630 -13.732 1.00 96.00 102 SER A N 1
ATOM 836 C CA . SER A 1 102 ? 13.255 1.765 -14.811 1.00 96.00 102 SER A CA 1
ATOM 837 C C . SER A 1 102 ? 11.767 1.456 -14.651 1.00 96.00 102 SER A C 1
ATOM 839 O O . SER A 1 102 ? 11.019 1.474 -15.625 1.00 96.00 102 SER A O 1
ATOM 841 N N . SER A 1 103 ? 11.331 1.231 -13.412 1.00 96.06 103 SER A N 1
ATOM 842 C CA . SER A 1 103 ? 9.940 0.907 -13.096 1.00 96.06 103 SER A CA 1
ATOM 843 C C . SER A 1 103 ? 9.021 2.118 -13.218 1.00 96.06 103 SER A C 1
ATOM 845 O O . SER A 1 103 ? 7.919 2.006 -13.743 1.00 96.06 103 SER A O 1
ATOM 847 N N . ALA A 1 104 ? 9.471 3.299 -12.782 1.00 94.81 104 ALA A N 1
ATOM 848 C CA . ALA A 1 104 ? 8.723 4.541 -12.961 1.00 94.81 104 ALA A CA 1
ATOM 849 C C . ALA A 1 104 ? 8.487 4.845 -14.446 1.00 94.81 104 ALA A C 1
ATOM 851 O O . ALA A 1 104 ? 7.383 5.236 -14.818 1.00 94.81 104 ALA A O 1
ATOM 852 N N . VAL A 1 105 ? 9.490 4.598 -15.295 1.00 94.19 105 VAL A N 1
ATOM 853 C CA . VAL A 1 105 ? 9.351 4.731 -16.751 1.00 94.19 105 VAL A CA 1
ATOM 854 C C . VAL A 1 105 ? 8.350 3.722 -17.315 1.00 94.19 105 VAL A C 1
ATOM 856 O O . VAL A 1 105 ? 7.494 4.100 -18.112 1.00 94.19 105 VAL A O 1
ATOM 859 N N . GLY A 1 106 ? 8.379 2.465 -16.854 1.00 92.94 106 GLY A N 1
ATOM 860 C CA . GLY A 1 106 ? 7.368 1.456 -17.213 1.00 92.94 106 GLY A CA 1
ATOM 861 C C . GLY A 1 106 ? 5.936 1.856 -16.829 1.00 92.94 106 GLY A C 1
ATOM 862 O O . GLY A 1 106 ? 4.97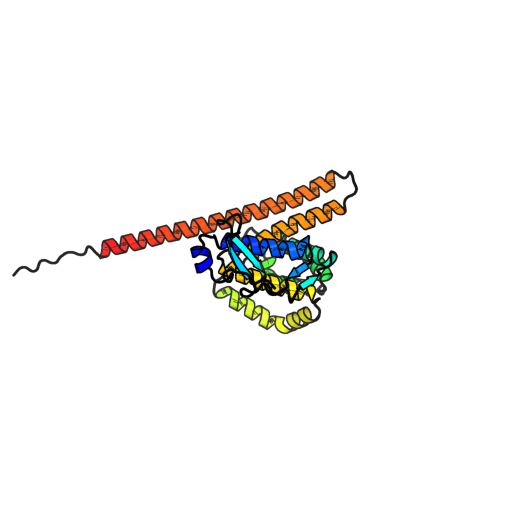8 1.531 -17.529 1.00 92.94 106 GLY A O 1
ATOM 863 N N . LEU A 1 107 ? 5.790 2.655 -15.769 1.00 94.12 107 LEU A N 1
ATOM 864 C CA . LEU A 1 107 ? 4.516 3.210 -15.302 1.00 94.12 107 LEU A CA 1
ATOM 865 C C . LEU A 1 107 ? 4.108 4.516 -16.002 1.00 94.12 107 LEU A C 1
ATOM 867 O O . LEU A 1 107 ? 3.084 5.093 -15.641 1.00 94.12 107 LEU A O 1
ATOM 871 N N . GLY A 1 108 ? 4.871 4.969 -16.999 1.00 89.06 108 GLY A N 1
ATOM 872 C CA . GLY A 1 108 ? 4.560 6.143 -17.814 1.00 89.06 108 GLY A CA 1
ATOM 873 C C . GLY A 1 108 ? 5.225 7.443 -17.366 1.00 89.06 108 GLY A C 1
ATOM 874 O O . GLY A 1 108 ? 4.936 8.478 -17.957 1.00 89.06 108 GLY A O 1
ATOM 875 N N . ALA A 1 109 ? 6.103 7.421 -16.358 1.00 89.00 109 ALA A N 1
ATOM 876 C CA . ALA A 1 109 ? 6.856 8.605 -15.953 1.00 89.00 109 ALA A CA 1
ATOM 877 C C . ALA A 1 109 ? 8.101 8.858 -16.799 1.00 89.00 109 ALA A C 1
ATOM 879 O O . ALA A 1 109 ? 8.731 7.943 -17.324 1.00 89.00 109 ALA A O 1
ATOM 880 N N . ASP A 1 110 ? 8.503 10.122 -16.873 1.00 86.69 110 ASP A N 1
ATOM 881 C CA . ASP A 1 110 ? 9.747 10.490 -17.534 1.00 86.69 110 ASP A CA 1
ATOM 882 C C . ASP A 1 110 ? 10.970 10.098 -16.697 1.00 86.69 110 ASP A C 1
ATOM 884 O O . ASP A 1 110 ? 10.952 10.087 -15.461 1.00 86.69 110 ASP A O 1
ATOM 888 N N . VAL A 1 111 ? 12.089 9.871 -17.389 1.00 87.06 111 VAL A N 1
ATOM 889 C CA . VAL A 1 111 ? 13.395 9.492 -16.814 1.00 87.06 111 VAL A CA 1
ATOM 890 C C . VAL A 1 111 ? 13.903 10.503 -15.778 1.00 87.06 111 VAL A C 1
ATOM 892 O O . VAL A 1 111 ? 14.679 10.132 -14.899 1.00 87.06 111 VAL A O 1
ATOM 895 N N . ASN A 1 112 ? 13.461 11.760 -15.862 1.00 87.25 112 ASN A N 1
ATOM 896 C CA . ASN A 1 112 ? 13.834 12.833 -14.936 1.00 87.25 112 ASN A CA 1
ATOM 897 C C . ASN A 1 112 ? 12.847 12.985 -13.766 1.00 87.25 112 ASN A C 1
ATOM 899 O O . ASN A 1 112 ? 13.200 13.553 -12.734 1.00 87.25 112 ASN A O 1
ATOM 903 N N . SER A 1 113 ? 11.633 12.446 -13.899 1.00 88.81 113 SER A N 1
ATOM 904 C CA . SER A 1 113 ? 10.517 12.685 -12.976 1.00 88.81 113 SER A CA 1
ATOM 905 C C . SER A 1 113 ? 10.284 11.530 -11.998 1.00 88.81 113 SER A C 1
ATOM 907 O O . SER A 1 113 ? 9.477 11.656 -11.079 1.00 88.81 113 SER A O 1
ATOM 909 N N . PHE A 1 114 ? 11.016 10.415 -12.122 1.00 91.56 114 PHE A N 1
ATOM 910 C CA . PHE A 1 114 ? 10.856 9.254 -11.234 1.00 91.56 114 PHE A CA 1
ATOM 911 C C . PHE A 1 114 ? 11.070 9.583 -9.748 1.00 91.56 114 PHE A C 1
ATOM 913 O O . PHE A 1 114 ? 10.400 9.012 -8.889 1.00 91.56 114 PHE A O 1
ATOM 920 N N . ARG A 1 115 ? 11.977 10.519 -9.430 1.00 90.75 115 ARG A N 1
ATOM 921 C CA . ARG A 1 115 ? 12.225 10.959 -8.046 1.00 90.75 115 ARG A CA 1
ATOM 922 C C . ARG A 1 115 ? 11.027 11.709 -7.477 1.00 90.75 115 ARG A C 1
ATOM 924 O O . ARG A 1 115 ? 10.687 11.513 -6.314 1.00 90.75 115 ARG A O 1
ATOM 931 N N . LEU A 1 116 ? 10.379 12.530 -8.305 1.00 89.31 116 LEU A N 1
ATOM 932 C CA . LEU A 1 116 ? 9.162 13.248 -7.941 1.00 89.31 116 LEU A CA 1
ATOM 933 C C . LEU A 1 116 ? 7.989 12.276 -7.778 1.00 89.31 116 LEU A C 1
ATOM 935 O O . LEU A 1 116 ? 7.285 12.340 -6.776 1.00 89.31 116 LEU A O 1
ATOM 939 N N . LEU A 1 117 ? 7.844 11.304 -8.686 1.00 91.06 117 LEU A N 1
ATOM 940 C CA . LEU A 1 117 ? 6.849 10.239 -8.550 1.00 91.06 117 LEU A CA 1
ATOM 941 C C . LEU A 1 117 ? 7.038 9.454 -7.244 1.00 91.06 117 LEU A C 1
ATOM 943 O O . LEU A 1 117 ? 6.081 9.237 -6.504 1.00 91.06 117 LEU A O 1
ATOM 947 N N . ALA A 1 118 ? 8.274 9.053 -6.937 1.00 89.50 118 ALA A N 1
ATOM 948 C CA . ALA A 1 118 ? 8.611 8.383 -5.686 1.00 89.50 118 ALA A CA 1
ATOM 949 C C . ALA A 1 118 ? 8.273 9.251 -4.467 1.00 89.50 118 ALA A C 1
ATOM 951 O O . ALA A 1 118 ? 7.719 8.751 -3.484 1.00 89.50 118 ALA A O 1
ATOM 952 N N . ALA A 1 119 ? 8.560 10.551 -4.540 1.00 86.12 119 ALA A N 1
ATOM 953 C CA . ALA A 1 119 ? 8.249 11.486 -3.473 1.00 86.12 119 ALA A CA 1
ATOM 954 C C . ALA A 1 119 ? 6.740 11.626 -3.244 1.00 86.12 119 ALA A C 1
ATOM 956 O O . ALA A 1 119 ? 6.275 11.548 -2.110 1.00 86.12 119 ALA A O 1
ATOM 957 N N . MET A 1 120 ? 5.957 11.734 -4.317 1.00 86.12 120 MET A N 1
ATOM 958 C CA . MET A 1 120 ? 4.496 11.790 -4.253 1.00 86.12 120 MET A CA 1
ATOM 959 C C . MET A 1 120 ? 3.893 10.483 -3.738 1.00 86.12 120 MET A C 1
ATOM 961 O O . MET A 1 120 ? 2.993 10.498 -2.903 1.00 86.12 120 MET A O 1
ATOM 965 N N . LEU A 1 121 ? 4.412 9.340 -4.190 1.00 86.81 121 LEU A N 1
ATOM 966 C CA . LEU A 1 121 ? 3.922 8.031 -3.773 1.00 86.81 121 LEU A CA 1
ATOM 967 C C . LEU A 1 121 ? 4.180 7.777 -2.286 1.00 86.81 121 LEU A C 1
ATOM 969 O O . LEU A 1 121 ? 3.336 7.200 -1.603 1.00 86.81 121 LEU A O 1
ATOM 973 N N . THR A 1 122 ? 5.337 8.189 -1.775 1.00 82.19 122 THR A N 1
ATOM 974 C CA . THR A 1 122 ? 5.751 7.963 -0.379 1.00 82.19 122 THR A CA 1
ATOM 975 C C . THR A 1 122 ? 5.392 9.113 0.559 1.00 82.19 122 THR A C 1
ATOM 977 O O . THR A 1 122 ? 5.452 8.932 1.774 1.00 82.19 122 THR A O 1
ATOM 980 N N . LEU A 1 123 ? 4.972 10.255 0.002 1.00 78.25 123 LEU A N 1
ATOM 981 C CA . LEU A 1 123 ? 4.734 11.524 0.696 1.00 78.25 123 LEU A CA 1
ATOM 982 C C . LEU A 1 123 ? 5.981 12.038 1.435 1.00 78.25 123 LEU A C 1
ATOM 984 O O . LEU A 1 123 ? 5.883 12.578 2.538 1.00 78.25 123 LEU A O 1
ATOM 988 N N . LYS A 1 124 ? 7.163 11.829 0.844 1.00 76.69 124 LYS A N 1
ATOM 989 C CA . LYS A 1 124 ? 8.474 12.155 1.426 1.00 76.69 124 LYS A CA 1
ATOM 990 C C . LYS A 1 124 ? 9.428 12.682 0.379 1.00 76.69 124 LYS A C 1
ATOM 992 O O . LYS A 1 124 ? 9.356 12.283 -0.775 1.00 76.69 124 LYS A O 1
ATOM 997 N N . SER A 1 125 ? 10.361 13.540 0.772 1.00 79.94 125 SER A N 1
ATOM 998 C CA . SER A 1 125 ? 11.371 14.016 -0.170 1.00 79.94 125 SER A CA 1
ATOM 999 C C . SER A 1 125 ? 12.294 12.870 -0.605 1.00 79.94 125 SER A C 1
ATOM 1001 O O . SER A 1 125 ? 12.538 11.919 0.142 1.00 79.94 125 SER A O 1
ATOM 1003 N N . TRP A 1 126 ? 12.856 12.956 -1.814 1.00 81.31 126 TRP A N 1
ATOM 1004 C CA . TRP A 1 126 ? 13.806 11.953 -2.317 1.00 81.31 126 TRP A CA 1
ATOM 1005 C C . TRP A 1 126 ? 14.982 11.725 -1.356 1.00 81.31 126 TRP A C 1
ATOM 1007 O O . TRP A 1 126 ? 15.406 10.590 -1.131 1.00 81.31 126 TRP A O 1
ATOM 1017 N N . ASN A 1 127 ? 15.447 12.800 -0.718 1.00 77.12 127 ASN A N 1
ATOM 1018 C CA . ASN A 1 127 ? 16.507 12.750 0.282 1.00 77.12 127 ASN A CA 1
ATOM 1019 C C . ASN A 1 127 ? 16.088 11.954 1.523 1.00 77.12 127 ASN A C 1
ATOM 1021 O O . ASN A 1 127 ? 16.907 11.228 2.058 1.00 77.12 127 ASN A O 1
ATOM 1025 N N . GLN A 1 128 ? 14.826 11.997 1.952 1.00 71.50 128 GLN A N 1
ATOM 1026 C CA . GLN A 1 128 ? 14.340 11.165 3.062 1.00 71.50 128 GLN A CA 1
ATOM 1027 C C . GLN A 1 128 ? 14.215 9.681 2.674 1.00 71.50 128 GLN A C 1
ATOM 1029 O O . GLN A 1 128 ? 14.354 8.796 3.520 1.00 71.50 128 GLN A O 1
ATOM 1034 N N . ILE A 1 129 ? 13.971 9.385 1.395 1.00 72.88 129 ILE A N 1
ATOM 1035 C CA . ILE A 1 129 ? 13.865 8.010 0.884 1.00 72.88 129 ILE A CA 1
ATOM 1036 C C . ILE A 1 129 ? 15.263 7.371 0.789 1.00 72.88 129 ILE A C 1
ATOM 1038 O O . ILE A 1 129 ? 15.505 6.285 1.336 1.00 72.88 129 ILE A O 1
ATOM 1042 N N . VAL A 1 130 ? 16.191 8.062 0.118 1.00 70.31 130 VAL A N 1
ATOM 1043 C CA . VAL A 1 130 ? 17.546 7.571 -0.201 1.00 70.31 130 VAL A CA 1
ATOM 1044 C C . VAL A 1 130 ? 18.569 7.889 0.893 1.00 70.31 130 VAL A C 1
ATOM 1046 O O . VAL A 1 130 ? 19.568 7.182 1.004 1.00 70.31 130 VAL A O 1
ATOM 1049 N N . GLY A 1 131 ? 18.290 8.891 1.727 1.00 59.59 131 GLY A N 1
ATOM 1050 C CA . GLY A 1 131 ? 19.203 9.532 2.672 1.00 59.59 131 GLY A CA 1
ATOM 1051 C C . GLY A 1 131 ? 20.084 8.601 3.492 1.00 59.59 131 GLY A C 1
ATOM 1052 O O . GLY A 1 131 ? 19.674 7.514 3.925 1.00 59.59 131 GLY A O 1
ATOM 1053 N N . VAL A 1 132 ? 21.309 9.093 3.676 1.00 50.47 132 VAL A N 1
ATOM 1054 C CA . VAL A 1 132 ? 22.468 8.461 4.318 1.00 50.47 132 VAL A CA 1
ATOM 1055 C C . VAL A 1 132 ? 22.544 8.811 5.810 1.00 50.47 132 VAL A C 1
ATOM 1057 O O . VAL A 1 132 ? 23.502 8.404 6.445 1.00 50.47 132 VAL A O 1
ATOM 1060 N N . ASP A 1 133 ? 21.563 9.518 6.390 1.00 47.81 133 ASP A N 1
ATOM 1061 C CA . ASP A 1 133 ? 21.642 9.968 7.789 1.00 47.81 133 ASP A CA 1
ATOM 1062 C C . ASP A 1 133 ? 21.943 8.790 8.731 1.00 47.81 133 ASP A C 1
ATOM 1064 O O . ASP A 1 133 ? 21.145 7.859 8.900 1.00 47.81 133 ASP A O 1
ATOM 1068 N N . GLU A 1 134 ? 23.164 8.818 9.275 1.00 45.97 134 GLU A N 1
ATOM 1069 C CA . GLU A 1 134 ? 23.848 7.684 9.898 1.00 45.97 134 GLU A CA 1
ATOM 1070 C C . GLU A 1 134 ? 23.267 7.307 11.270 1.00 45.97 134 GLU A C 1
ATOM 1072 O O . GLU A 1 134 ? 23.563 6.221 11.773 1.00 45.97 134 GLU A O 1
ATOM 1077 N N . GLU A 1 135 ? 22.402 8.137 11.865 1.00 45.09 135 GLU A N 1
ATOM 1078 C CA . GLU A 1 135 ? 22.120 8.032 13.302 1.00 45.09 135 GLU A CA 1
ATOM 1079 C C . GLU A 1 135 ? 20.720 7.575 13.730 1.00 45.09 135 GLU A C 1
ATOM 1081 O O . GLU A 1 135 ? 20.613 7.090 14.852 1.00 45.09 135 GLU A O 1
ATOM 1086 N N . GLU A 1 136 ? 19.666 7.581 12.902 1.00 44.19 136 GLU A N 1
ATOM 1087 C CA . GLU A 1 136 ? 18.323 7.319 13.473 1.00 44.19 136 GLU A CA 1
ATOM 1088 C C . GLU A 1 136 ? 17.415 6.300 12.786 1.00 44.19 136 GLU A C 1
ATOM 1090 O O . GLU A 1 136 ? 16.392 5.933 13.368 1.00 44.19 136 GLU A O 1
ATOM 1095 N N . SER A 1 137 ? 17.757 5.742 11.617 1.00 43.78 137 SER A N 1
ATOM 1096 C CA . SER A 1 137 ? 16.892 4.697 11.055 1.00 43.78 137 SER A CA 1
ATOM 1097 C C . SER A 1 137 ? 17.566 3.731 10.084 1.00 43.78 137 SER A C 1
ATOM 1099 O O . SER A 1 137 ? 17.623 3.934 8.867 1.00 43.78 137 SER A O 1
ATOM 1101 N N . LYS A 1 138 ? 18.034 2.601 10.626 1.00 45.84 138 LYS A N 1
ATOM 1102 C CA . LYS A 1 138 ? 18.693 1.523 9.868 1.00 45.84 138 LYS A CA 1
ATOM 1103 C C . LYS A 1 138 ? 17.758 0.740 8.931 1.00 45.84 138 LYS A C 1
ATOM 1105 O O . LYS A 1 138 ? 18.239 -0.113 8.189 1.00 45.84 138 LYS A O 1
ATOM 1110 N N . LEU A 1 139 ? 16.445 0.999 8.914 1.00 51.06 139 LEU A N 1
ATOM 1111 C CA . LEU A 1 139 ? 15.475 0.184 8.168 1.00 51.06 139 LEU A CA 1
ATOM 1112 C C . LEU A 1 139 ? 14.656 1.022 7.181 1.00 51.06 139 LEU A C 1
ATOM 1114 O O . LEU A 1 139 ? 14.164 2.094 7.508 1.00 51.06 139 LEU A O 1
ATOM 1118 N N . ALA A 1 140 ? 14.502 0.520 5.952 1.00 53.75 140 ALA A N 1
ATOM 1119 C CA . ALA A 1 140 ? 13.813 1.229 4.871 1.00 53.75 140 ALA A CA 1
ATOM 1120 C C . ALA A 1 140 ? 12.342 1.552 5.153 1.00 53.75 140 ALA A C 1
ATOM 1122 O O . ALA A 1 140 ? 11.837 2.561 4.674 1.00 53.75 140 ALA A O 1
ATOM 1123 N N . PHE A 1 141 ? 11.683 0.744 5.979 1.00 53.28 141 PHE A N 1
ATOM 1124 C CA . PHE A 1 141 ? 10.270 0.911 6.303 1.00 53.28 141 PHE A CA 1
ATOM 1125 C C . PHE A 1 141 ? 9.980 2.049 7.287 1.00 53.28 141 PHE A C 1
ATOM 1127 O O . PHE A 1 141 ? 8.986 2.740 7.103 1.00 53.28 141 PHE A O 1
ATOM 1134 N N . ASP A 1 142 ? 10.855 2.307 8.265 1.00 55.03 142 ASP A N 1
ATOM 1135 C CA . ASP A 1 142 ? 10.688 3.421 9.221 1.00 55.03 142 ASP A CA 1
ATOM 1136 C C . ASP A 1 142 ? 10.844 4.782 8.521 1.00 55.03 142 ASP A C 1
ATOM 1138 O O . ASP A 1 142 ? 10.185 5.758 8.866 1.00 55.03 142 ASP A O 1
ATOM 1142 N N . ARG A 1 143 ? 11.647 4.838 7.448 1.00 58.72 143 ARG A N 1
ATOM 1143 C CA . ARG A 1 143 ? 11.727 6.034 6.602 1.00 58.72 143 ARG A CA 1
ATOM 1144 C C . ARG A 1 143 ? 10.530 6.203 5.691 1.00 58.72 143 ARG A C 1
ATOM 1146 O O . ARG A 1 143 ? 10.228 7.342 5.394 1.00 58.72 143 ARG A O 1
ATOM 1153 N N . LEU A 1 144 ? 9.851 5.136 5.271 1.00 54.72 144 LEU A N 1
ATOM 1154 C CA . LEU A 1 144 ? 8.597 5.217 4.509 1.00 54.72 144 LEU A CA 1
ATOM 1155 C C . LEU A 1 144 ? 7.378 5.474 5.413 1.00 54.72 144 LEU A C 1
ATOM 1157 O O . LEU A 1 144 ? 6.299 5.792 4.916 1.00 54.72 144 LEU A O 1
ATOM 1161 N N . GLU A 1 145 ? 7.547 5.392 6.735 1.00 59.72 145 GLU A N 1
ATOM 1162 C CA . GLU A 1 145 ? 6.515 5.733 7.708 1.00 59.72 145 GLU A CA 1
ATOM 1163 C C . GLU A 1 145 ? 6.306 7.251 7.797 1.00 59.72 145 GLU A C 1
ATOM 1165 O O . GLU A 1 145 ? 7.243 8.043 7.936 1.00 59.72 145 GLU A O 1
ATOM 1170 N N . MET A 1 146 ? 5.045 7.674 7.768 1.00 52.28 146 MET A N 1
ATOM 1171 C CA . MET A 1 146 ? 4.653 9.041 8.109 1.00 52.28 146 MET A CA 1
ATOM 1172 C C . MET A 1 146 ? 4.748 9.221 9.632 1.00 52.28 146 MET A C 1
ATOM 1174 O O . MET A 1 146 ? 3.798 8.914 10.351 1.00 52.28 146 MET A O 1
ATOM 1178 N N . LYS A 1 147 ? 5.888 9.714 10.137 1.00 50.53 147 LYS A N 1
ATOM 1179 C CA . LYS A 1 147 ? 6.000 10.190 11.526 1.00 50.53 147 LYS A CA 1
ATOM 1180 C C . LYS A 1 147 ? 5.148 11.456 11.664 1.00 50.53 147 LYS A C 1
ATOM 1182 O O . LYS A 1 147 ? 5.384 12.428 10.953 1.00 50.53 147 LYS A O 1
ATOM 1187 N N . HIS A 1 148 ? 4.163 11.459 12.564 1.00 45.94 148 HIS A N 1
ATOM 1188 C CA . HIS A 1 148 ? 3.455 12.691 12.914 1.00 45.94 148 HIS A CA 1
ATOM 1189 C C . HIS A 1 148 ? 4.136 13.394 14.090 1.00 45.94 148 HIS A C 1
ATOM 1191 O O . HIS A 1 148 ? 4.019 12.978 15.240 1.00 45.94 148 HIS A O 1
ATOM 1197 N N . GLY A 1 149 ? 4.807 14.491 13.741 1.00 40.69 149 GLY A N 1
ATOM 1198 C CA . GLY A 1 149 ? 4.867 15.751 14.479 1.00 40.69 149 GLY A CA 1
ATOM 1199 C C . GLY A 1 149 ? 4.440 16.877 13.522 1.00 40.69 149 GLY A C 1
ATOM 1200 O O . GLY A 1 149 ? 4.343 16.653 12.313 1.00 40.69 149 GLY A O 1
ATOM 1201 N N . THR A 1 150 ? 4.162 18.074 14.035 1.00 41.41 150 THR A N 1
ATOM 1202 C CA . THR A 1 150 ? 3.800 19.276 13.250 1.00 41.41 150 THR A CA 1
ATOM 1203 C C . THR A 1 150 ? 4.822 19.624 12.153 1.00 41.41 150 THR A C 1
ATOM 1205 O O . THR A 1 150 ? 4.451 20.175 11.118 1.00 41.41 150 THR A O 1
ATOM 1208 N N . ASP A 1 151 ? 6.072 19.200 12.333 1.00 47.62 151 ASP A N 1
ATOM 1209 C CA . ASP A 1 151 ? 7.236 19.548 11.509 1.00 47.62 151 ASP A CA 1
ATOM 1210 C C 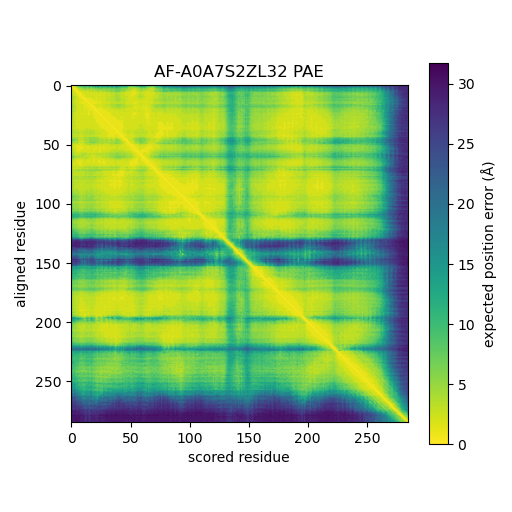. ASP A 1 151 ? 7.189 18.997 10.065 1.00 47.62 151 ASP A C 1
ATOM 1212 O O . ASP A 1 151 ? 7.496 19.697 9.101 1.00 47.62 151 ASP A O 1
ATOM 1216 N N . ASN A 1 152 ? 6.702 17.764 9.870 1.00 57.16 152 ASN A N 1
ATOM 1217 C CA . ASN A 1 152 ? 6.737 17.107 8.551 1.00 57.16 152 ASN A CA 1
ATOM 1218 C C . ASN A 1 152 ? 5.682 17.660 7.569 1.00 57.16 152 ASN A C 1
ATOM 1220 O O . ASN A 1 152 ? 5.800 17.494 6.355 1.00 57.16 152 ASN A O 1
ATOM 1224 N N . SER A 1 153 ? 4.627 18.299 8.089 1.00 60.25 153 SER A N 1
ATOM 1225 C CA . SER A 1 153 ? 3.543 18.859 7.269 1.00 60.25 153 SER A CA 1
ATOM 1226 C C . SER A 1 153 ? 3.950 20.154 6.564 1.00 60.25 153 SER A C 1
ATOM 1228 O O . SER A 1 153 ? 3.534 20.397 5.431 1.00 60.25 153 SER A O 1
ATOM 1230 N N . GLU A 1 154 ? 4.811 20.953 7.198 1.00 68.31 154 GLU A N 1
ATOM 1231 C CA . GLU A 1 154 ? 5.326 22.187 6.614 1.00 68.31 154 GLU A CA 1
ATOM 1232 C C . GLU A 1 154 ? 6.388 21.910 5.552 1.00 68.31 154 GLU A C 1
ATOM 1234 O O . GLU A 1 154 ? 6.372 22.546 4.501 1.00 68.31 154 GLU A O 1
ATOM 1239 N N . GLU A 1 155 ? 7.281 20.943 5.784 1.00 69.94 155 GLU A N 1
ATOM 1240 C CA . GLU A 1 155 ? 8.275 20.528 4.788 1.00 69.94 155 GLU A CA 1
ATOM 1241 C C . GLU A 1 155 ? 7.595 19.989 3.523 1.00 69.94 155 GLU A C 1
ATOM 1243 O O . GLU A 1 155 ? 7.912 20.427 2.417 1.00 69.94 155 GLU A O 1
ATOM 1248 N N . LEU A 1 156 ? 6.605 19.102 3.683 1.00 71.62 156 LEU A N 1
ATOM 1249 C CA . LEU A 1 156 ? 5.836 18.573 2.559 1.00 71.62 156 LEU A CA 1
ATOM 1250 C C . LEU A 1 156 ? 5.094 19.687 1.815 1.00 71.62 156 LEU A C 1
ATOM 1252 O O . LEU A 1 156 ? 5.072 19.697 0.586 1.00 71.62 156 LEU A O 1
ATOM 1256 N N . ARG A 1 157 ? 4.514 20.648 2.541 1.00 75.81 157 ARG A N 1
ATOM 1257 C CA . ARG A 1 157 ? 3.848 21.799 1.930 1.00 75.81 157 ARG A CA 1
ATOM 1258 C C . ARG A 1 157 ? 4.822 22.650 1.116 1.00 75.81 157 ARG A C 1
ATOM 1260 O O . ARG A 1 157 ? 4.516 22.954 -0.031 1.00 75.81 157 ARG A O 1
ATOM 1267 N N . ARG A 1 158 ? 5.999 22.976 1.662 1.00 80.69 158 ARG A N 1
ATOM 1268 C CA . ARG A 1 158 ? 7.047 23.716 0.935 1.00 80.69 158 ARG A CA 1
ATOM 1269 C C . ARG A 1 158 ? 7.522 22.950 -0.297 1.00 80.69 158 ARG A C 1
ATOM 1271 O O . ARG A 1 158 ? 7.714 23.555 -1.342 1.00 80.69 158 ARG A O 1
ATOM 1278 N N . TYR A 1 159 ? 7.666 21.628 -0.194 1.00 77.50 159 TYR A N 1
ATOM 1279 C CA . TYR A 1 159 ? 8.007 20.774 -1.330 1.00 77.50 159 TYR A CA 1
ATOM 1280 C C . TYR A 1 159 ? 6.938 20.857 -2.429 1.00 77.50 159 TYR A C 1
ATOM 1282 O O . TYR A 1 159 ? 7.263 21.103 -3.586 1.00 77.50 159 TYR A O 1
ATOM 1290 N N . VAL A 1 160 ? 5.657 20.718 -2.075 1.00 81.00 160 VAL A N 1
ATOM 1291 C CA . VAL A 1 160 ? 4.554 20.836 -3.041 1.00 81.00 160 VAL A CA 1
ATOM 1292 C C . VAL A 1 160 ? 4.503 22.230 -3.661 1.00 81.00 160 VAL A C 1
ATOM 1294 O O . VAL A 1 160 ? 4.329 22.331 -4.867 1.00 81.00 160 VAL A O 1
ATOM 1297 N N . GLU A 1 161 ? 4.681 23.293 -2.875 1.00 85.56 161 GLU A N 1
ATOM 1298 C CA . GLU A 1 161 ? 4.709 24.675 -3.373 1.00 85.56 161 GLU A CA 1
ATOM 1299 C C . GLU A 1 161 ? 5.894 24.918 -4.325 1.00 85.56 161 GLU A C 1
ATOM 1301 O O . GLU A 1 161 ? 5.735 25.594 -5.339 1.00 85.56 161 GLU A O 1
ATOM 1306 N N . GLN A 1 162 ? 7.060 24.332 -4.036 1.00 86.25 162 GLN A N 1
ATOM 1307 C CA . GLN A 1 162 ? 8.265 24.459 -4.856 1.00 86.25 162 GLN A CA 1
ATOM 1308 C C . GLN A 1 162 ? 8.162 23.706 -6.190 1.00 86.25 162 GLN A C 1
ATOM 1310 O O . GLN A 1 162 ? 8.583 24.245 -7.208 1.00 86.25 162 GLN A O 1
ATOM 1315 N N . TYR A 1 163 ? 7.628 22.481 -6.180 1.00 85.00 163 TYR A N 1
ATOM 1316 C CA . TYR A 1 163 ? 7.578 21.586 -7.348 1.00 85.00 163 TYR A CA 1
ATOM 1317 C C . TYR A 1 163 ? 6.181 21.501 -7.980 1.00 85.00 163 TYR A C 1
ATOM 1319 O O . TYR A 1 163 ? 5.865 20.543 -8.687 1.00 85.00 163 TYR A O 1
ATOM 1327 N N . PHE A 1 164 ? 5.293 22.456 -7.688 1.00 88.25 164 PHE A N 1
ATOM 1328 C CA . PHE A 1 164 ? 3.904 22.417 -8.151 1.00 88.25 164 PHE A CA 1
ATOM 1329 C C . PHE A 1 164 ? 3.765 22.286 -9.682 1.00 88.25 164 PHE A C 1
ATOM 1331 O O . PHE A 1 164 ? 2.942 21.471 -10.122 1.00 88.25 164 PHE A O 1
ATOM 1338 N N . PRO A 1 165 ? 4.530 23.034 -10.511 1.00 90.12 165 PRO A N 1
ATOM 1339 C CA . PRO A 1 165 ? 4.472 22.888 -11.965 1.00 90.12 165 PRO A CA 1
ATOM 1340 C C . PRO A 1 165 ? 4.842 21.474 -12.427 1.00 90.12 165 PRO A C 1
ATOM 1342 O O . PRO A 1 165 ? 4.093 20.866 -13.189 1.00 90.12 165 PRO A O 1
ATOM 1345 N N . GLU A 1 166 ? 5.936 20.922 -11.905 1.00 90.06 166 GLU A N 1
ATOM 1346 C CA . GLU A 1 166 ? 6.445 19.596 -12.252 1.00 90.06 166 GLU A CA 1
ATOM 1347 C C . GLU A 1 166 ? 5.496 18.489 -11.781 1.00 90.06 166 GLU A C 1
ATOM 1349 O O . GLU A 1 166 ? 5.276 17.511 -12.493 1.00 90.06 166 GLU A O 1
ATOM 1354 N N . ILE A 1 167 ? 4.884 18.651 -10.602 1.00 89.31 167 ILE A N 1
ATOM 1355 C CA . ILE A 1 167 ? 3.847 17.741 -10.095 1.00 89.31 167 ILE A CA 1
ATOM 1356 C C . ILE A 1 167 ? 2.645 17.750 -11.039 1.00 89.31 167 ILE A C 1
ATOM 1358 O O . ILE A 1 167 ? 2.112 16.693 -11.372 1.00 89.31 167 ILE A O 1
ATOM 1362 N N . SER A 1 168 ? 2.212 18.934 -11.470 1.00 89.94 168 SER A N 1
ATOM 1363 C CA . SER A 1 168 ? 1.049 19.084 -12.347 1.00 89.94 168 SER A CA 1
ATOM 1364 C C . SER A 1 168 ? 1.297 18.474 -13.727 1.00 89.94 168 SER A C 1
ATOM 1366 O O . SER A 1 168 ? 0.426 17.783 -14.260 1.00 89.94 168 SER A O 1
ATOM 1368 N N . GLU A 1 169 ? 2.487 18.686 -14.289 1.00 91.25 169 GLU A N 1
ATOM 1369 C CA . GLU A 1 169 ? 2.912 18.083 -15.554 1.00 91.25 169 GLU A CA 1
ATOM 1370 C C . GLU A 1 169 ? 2.982 16.557 -15.443 1.00 91.25 169 GLU A C 1
ATOM 1372 O O . GLU A 1 169 ? 2.370 15.852 -16.248 1.00 91.25 169 GLU A O 1
ATOM 1377 N N . LEU A 1 170 ? 3.621 16.046 -14.385 1.00 91.00 170 LEU A N 1
ATOM 1378 C CA . LEU A 1 170 ? 3.728 14.614 -14.128 1.00 91.00 170 LEU A CA 1
ATOM 1379 C C . LEU A 1 170 ? 2.347 13.962 -13.975 1.00 91.00 170 LEU A C 1
ATOM 1381 O O . LEU A 1 170 ? 2.059 12.964 -14.626 1.00 91.00 170 LEU A O 1
ATOM 1385 N N . LEU A 1 171 ? 1.457 14.530 -13.157 1.00 90.38 171 LEU A N 1
ATOM 1386 C CA . LEU A 1 171 ? 0.101 13.996 -12.976 1.00 90.38 171 LEU A CA 1
ATOM 1387 C C . LEU A 1 171 ? -0.712 13.992 -14.273 1.00 90.38 171 LEU A C 1
ATOM 1389 O O . LEU A 1 171 ? -1.558 13.117 -14.449 1.00 90.38 171 LEU A O 1
ATOM 1393 N N . SER A 1 172 ? -0.457 14.951 -15.166 1.00 89.69 172 SER A N 1
ATOM 1394 C CA . SER A 1 172 ? -1.154 15.062 -16.450 1.00 89.69 172 SER A CA 1
ATOM 1395 C C . SER A 1 172 ? -0.682 14.028 -17.474 1.00 89.69 172 SER A C 1
ATOM 1397 O O . SER A 1 172 ? -1.467 13.647 -18.342 1.00 89.69 172 SER A O 1
ATOM 1399 N N . SER A 1 173 ? 0.568 13.560 -17.384 1.00 89.06 173 SER A N 1
ATOM 1400 C CA . SER A 1 173 ? 1.115 12.527 -18.272 1.00 89.06 173 SER A CA 1
ATOM 1401 C C . SER A 1 173 ? 0.892 11.098 -17.763 1.00 89.06 173 SER A C 1
ATOM 1403 O O . SER A 1 173 ? 0.986 10.151 -18.546 1.00 89.06 173 SER A O 1
ATOM 1405 N N . MET A 1 174 ? 0.559 10.918 -16.479 1.00 90.88 174 MET A N 1
ATOM 1406 C CA . MET A 1 174 ? 0.400 9.588 -15.886 1.00 90.88 174 MET A CA 1
ATOM 1407 C C . MET A 1 174 ? -0.812 8.813 -16.424 1.00 90.88 174 MET A C 1
ATOM 1409 O O . MET A 1 174 ? -1.898 9.374 -16.611 1.00 90.88 174 MET A O 1
ATOM 1413 N N . PRO A 1 175 ? -0.689 7.478 -16.564 1.00 93.44 175 PRO A N 1
ATOM 1414 C CA . PRO A 1 175 ? -1.829 6.630 -16.860 1.00 93.44 175 PRO A CA 1
ATOM 1415 C C . PRO A 1 175 ? -2.837 6.668 -15.708 1.00 93.44 175 PRO A C 1
ATOM 1417 O O . PRO A 1 175 ? -2.490 6.691 -14.521 1.00 93.44 175 PRO A O 1
ATOM 1420 N N . ARG A 1 176 ? -4.124 6.617 -16.060 1.00 92.69 176 ARG A N 1
ATOM 1421 C CA . ARG A 1 176 ? -5.233 6.693 -15.098 1.00 92.69 176 ARG A CA 1
ATOM 1422 C C . ARG A 1 176 ? -5.174 5.573 -14.055 1.00 92.69 176 ARG A C 1
ATOM 1424 O O . ARG A 1 176 ? -5.570 5.779 -12.913 1.00 92.69 176 ARG A O 1
ATOM 1431 N N . GLU A 1 177 ? -4.675 4.404 -14.445 1.00 94.75 177 GLU A N 1
ATOM 1432 C CA . GLU A 1 177 ? -4.372 3.253 -13.594 1.00 94.75 177 GLU A CA 1
ATOM 1433 C C . GLU A 1 177 ? -3.540 3.665 -12.373 1.00 94.75 177 GLU A C 1
ATOM 1435 O O . GLU A 1 177 ? -3.919 3.362 -11.242 1.00 94.75 177 GLU A O 1
ATOM 1440 N N . LEU A 1 178 ? -2.445 4.400 -12.591 1.00 94.88 178 LEU A N 1
ATOM 1441 C CA . LEU A 1 178 ? -1.533 4.810 -11.526 1.00 94.88 178 LEU A CA 1
ATOM 1442 C C . LEU A 1 178 ? -2.180 5.826 -10.590 1.00 94.88 178 LEU A C 1
ATOM 1444 O O . LEU A 1 178 ? -2.097 5.673 -9.374 1.00 94.88 178 LEU A O 1
ATOM 1448 N N . LEU A 1 179 ? -2.883 6.814 -11.146 1.00 94.00 179 LEU A N 1
ATOM 1449 C CA . LEU A 1 179 ? -3.587 7.832 -10.361 1.00 94.00 179 LEU A CA 1
ATOM 1450 C C . LEU A 1 179 ? -4.634 7.204 -9.429 1.00 94.00 179 LEU A C 1
ATOM 1452 O O . LEU A 1 179 ? -4.743 7.575 -8.259 1.00 94.00 179 LEU A O 1
ATOM 1456 N N . LEU A 1 180 ? -5.379 6.212 -9.926 1.00 95.25 180 LEU A N 1
ATOM 1457 C CA . LEU A 1 180 ? -6.373 5.484 -9.136 1.00 95.25 180 LEU A CA 1
ATOM 1458 C C . LEU A 1 180 ? -5.725 4.629 -8.040 1.00 95.25 180 LEU A C 1
ATOM 1460 O O . LEU A 1 180 ? -6.223 4.603 -6.914 1.00 95.25 180 LEU A O 1
ATOM 1464 N N . VAL A 1 181 ? -4.601 3.969 -8.335 1.00 94.94 181 VAL A N 1
ATOM 1465 C CA . VAL A 1 181 ? -3.820 3.223 -7.334 1.00 94.94 181 VAL A CA 1
ATOM 1466 C C . VAL A 1 181 ? -3.281 4.162 -6.250 1.00 94.94 181 VAL A C 1
ATOM 1468 O O . VAL A 1 181 ? -3.401 3.852 -5.066 1.00 94.94 181 VAL A O 1
ATOM 1471 N N . MET A 1 182 ? -2.747 5.330 -6.623 1.00 92.38 182 MET A N 1
ATOM 1472 C CA . MET A 1 182 ? -2.261 6.336 -5.671 1.00 92.38 182 MET A CA 1
ATOM 1473 C C . MET A 1 182 ? -3.380 6.825 -4.746 1.00 92.38 182 MET A C 1
ATOM 1475 O O . MET A 1 182 ? -3.234 6.732 -3.528 1.00 92.38 182 MET A O 1
ATOM 1479 N N . LYS A 1 183 ? -4.534 7.224 -5.305 1.00 92.00 183 LYS A N 1
ATOM 1480 C CA . LYS A 1 183 ? -5.720 7.610 -4.516 1.00 92.00 183 LYS A CA 1
ATOM 1481 C C . LYS A 1 183 ? -6.137 6.496 -3.548 1.00 92.00 183 LYS A C 1
ATOM 1483 O O . LYS A 1 183 ? -6.432 6.752 -2.382 1.00 92.00 183 LYS A O 1
ATOM 1488 N N . THR A 1 184 ? -6.145 5.252 -4.025 1.00 92.88 184 THR A N 1
ATOM 1489 C CA . THR A 1 184 ? -6.511 4.084 -3.212 1.00 92.88 184 THR A CA 1
ATOM 1490 C C . THR A 1 184 ? -5.553 3.907 -2.034 1.00 92.88 184 THR A C 1
ATOM 1492 O O . THR A 1 184 ? -6.001 3.721 -0.905 1.00 92.88 184 THR A O 1
ATOM 1495 N N . ASN A 1 185 ? -4.244 4.022 -2.262 1.00 90.62 185 ASN A N 1
ATOM 1496 C CA . ASN A 1 185 ? -3.246 3.917 -1.199 1.00 90.62 185 ASN A CA 1
ATOM 1497 C C . ASN A 1 185 ? -3.390 5.016 -0.146 1.00 90.62 185 ASN A C 1
ATOM 1499 O O . ASN A 1 185 ? -3.214 4.743 1.040 1.00 90.62 185 ASN A O 1
ATOM 1503 N N . ASP A 1 186 ? -3.727 6.239 -0.549 1.00 88.06 186 ASP A N 1
ATOM 1504 C CA . ASP A 1 186 ? -3.942 7.337 0.394 1.00 88.06 186 ASP A CA 1
ATOM 1505 C C . ASP A 1 186 ? -5.192 7.115 1.256 1.00 88.06 186 ASP A C 1
ATOM 1507 O O . ASP A 1 186 ? -5.141 7.312 2.475 1.00 88.06 186 ASP A O 1
ATOM 1511 N N . ASN A 1 187 ? -6.273 6.590 0.671 1.00 90.81 187 ASN A N 1
ATOM 1512 C CA . ASN A 1 187 ? -7.450 6.153 1.428 1.00 90.81 187 ASN A CA 1
ATOM 1513 C C . ASN A 1 187 ? -7.095 5.049 2.443 1.00 90.81 187 ASN A C 1
ATOM 1515 O O . ASN A 1 187 ? -7.474 5.142 3.612 1.00 90.81 187 ASN A O 1
ATOM 1519 N N . LEU A 1 188 ? -6.322 4.038 2.031 1.00 90.50 188 LEU A N 1
ATOM 1520 C CA . LEU A 1 188 ? -5.886 2.950 2.916 1.00 90.50 188 LEU A CA 1
ATOM 1521 C C . LEU A 1 188 ? -5.002 3.455 4.058 1.00 90.50 188 LEU A C 1
ATOM 1523 O O . LEU A 1 188 ? -5.209 3.072 5.206 1.00 90.50 188 LEU A O 1
ATOM 1527 N N . ARG A 1 189 ? -4.070 4.373 3.776 1.00 86.12 189 ARG A N 1
ATOM 1528 C CA . ARG A 1 189 ? -3.238 5.026 4.800 1.00 86.12 189 ARG A CA 1
ATOM 1529 C C . ARG A 1 189 ? -4.078 5.795 5.811 1.00 86.12 189 ARG A C 1
ATOM 1531 O O . ARG A 1 189 ? -3.765 5.768 6.998 1.00 86.12 189 ARG A O 1
ATOM 1538 N N . SER A 1 190 ? -5.120 6.486 5.353 1.00 87.06 190 SER A N 1
ATOM 1539 C CA . SER A 1 190 ? -6.055 7.194 6.231 1.00 87.06 190 SER A CA 1
ATOM 1540 C C . SER A 1 190 ? -6.786 6.223 7.168 1.00 87.06 190 SER A C 1
ATOM 1542 O O . SER A 1 190 ? -6.801 6.428 8.383 1.00 87.06 190 SER A O 1
ATOM 1544 N N . ILE A 1 191 ? -7.295 5.111 6.626 1.00 90.19 191 ILE A N 1
ATOM 1545 C CA . ILE A 1 191 ? -7.958 4.051 7.401 1.00 90.19 191 ILE A CA 1
ATOM 1546 C C . ILE A 1 191 ? -6.999 3.413 8.414 1.00 90.19 191 ILE A C 1
ATOM 1548 O O . ILE A 1 191 ? -7.342 3.278 9.586 1.00 90.19 191 ILE A O 1
ATOM 1552 N N . ASP A 1 192 ? -5.781 3.065 8.002 1.00 87.62 192 ASP A N 1
ATOM 1553 C CA . ASP A 1 192 ? -4.771 2.472 8.884 1.00 87.62 192 ASP A CA 1
ATOM 1554 C C . ASP A 1 192 ? -4.410 3.378 10.063 1.00 87.62 192 ASP A C 1
ATOM 1556 O O . ASP A 1 192 ? -4.206 2.894 11.179 1.00 87.62 192 ASP A O 1
ATOM 1560 N N . ARG A 1 193 ? -4.348 4.695 9.834 1.00 84.75 193 ARG A N 1
ATOM 1561 C CA . ARG A 1 193 ? -4.132 5.677 10.904 1.00 84.75 193 ARG A CA 1
ATOM 1562 C C . ARG A 1 193 ? -5.306 5.713 11.869 1.00 84.75 193 ARG A C 1
ATOM 1564 O O . ARG A 1 193 ? -5.074 5.653 13.073 1.00 84.75 193 ARG A O 1
ATOM 1571 N N . ALA A 1 194 ? -6.534 5.774 11.355 1.00 87.50 194 ALA A N 1
ATOM 1572 C CA . ALA A 1 194 ? -7.732 5.768 12.190 1.00 87.50 194 ALA A CA 1
ATOM 1573 C C . ALA A 1 194 ? -7.798 4.504 13.065 1.00 87.50 194 ALA A C 1
ATOM 1575 O O . ALA A 1 194 ? -8.061 4.593 14.258 1.00 87.50 194 ALA A O 1
ATOM 1576 N N . LEU A 1 195 ? -7.451 3.340 12.510 1.00 87.69 195 LEU A N 1
ATOM 1577 C CA . LEU A 1 195 ? -7.447 2.051 13.214 1.00 87.69 195 LEU A CA 1
ATOM 1578 C C . LEU A 1 195 ? -6.226 1.830 14.135 1.00 87.69 195 LEU A C 1
ATOM 1580 O O . LEU A 1 195 ? -6.061 0.742 14.690 1.00 87.69 195 LEU A O 1
ATOM 1584 N N . GLY A 1 196 ? -5.345 2.825 14.300 1.00 82.06 196 GLY A N 1
ATOM 1585 C CA . GLY A 1 196 ? -4.180 2.741 15.189 1.00 82.06 196 GLY A CA 1
ATOM 1586 C C . GLY A 1 196 ? -3.072 1.800 14.699 1.00 82.06 196 GLY A C 1
ATOM 1587 O O . GLY A 1 196 ? -2.263 1.313 15.495 1.00 82.06 196 GLY A O 1
ATOM 1588 N N . ALA A 1 197 ? -3.014 1.524 13.393 1.00 78.25 197 ALA A N 1
ATOM 1589 C CA . ALA A 1 197 ? -2.065 0.598 12.782 1.00 78.25 197 ALA A CA 1
ATOM 1590 C C . ALA A 1 197 ? -1.365 1.179 11.534 1.00 78.25 197 ALA A C 1
ATOM 1592 O O . ALA A 1 197 ? -1.382 0.554 10.475 1.00 78.25 197 ALA A O 1
ATOM 1593 N N . PRO A 1 198 ? -0.664 2.325 11.646 1.00 68.94 198 PRO A N 1
ATOM 1594 C CA . PRO A 1 198 ? -0.165 3.105 10.501 1.00 68.94 198 PRO A CA 1
ATOM 1595 C C . PRO A 1 198 ? 0.860 2.390 9.599 1.00 68.94 198 PRO A C 1
ATOM 1597 O O . PRO A 1 198 ? 1.188 2.886 8.524 1.00 68.94 198 PRO A O 1
ATOM 1600 N N . LEU A 1 199 ? 1.381 1.238 10.029 1.00 69.50 199 LEU A N 1
ATOM 1601 C CA . LEU A 1 199 ? 2.427 0.474 9.345 1.00 69.50 199 LEU A CA 1
ATOM 1602 C C . LEU A 1 199 ? 1.921 -0.797 8.661 1.00 69.50 199 LEU A C 1
ATOM 1604 O O . LEU A 1 199 ? 2.691 -1.454 7.953 1.00 69.50 199 LEU A O 1
ATOM 1608 N N . ASN A 1 200 ? 0.659 -1.171 8.868 1.00 77.88 200 ASN A N 1
ATOM 1609 C CA . ASN A 1 200 ? 0.134 -2.430 8.355 1.00 77.88 200 ASN A CA 1
ATOM 1610 C C . ASN A 1 200 ? 0.095 -2.431 6.825 1.00 77.88 200 ASN A C 1
ATOM 1612 O O . ASN A 1 200 ? 0.638 -3.355 6.222 1.00 77.88 200 ASN A O 1
ATOM 1616 N N . THR A 1 201 ? -0.448 -1.384 6.199 1.00 81.50 201 THR A N 1
ATOM 1617 C CA . THR A 1 201 ? -0.556 -1.262 4.737 1.00 81.50 201 THR A CA 1
ATOM 1618 C C . THR A 1 201 ? 0.806 -1.409 4.077 1.00 81.50 201 THR A C 1
ATOM 1620 O O . THR A 1 201 ? 0.960 -2.236 3.180 1.00 81.50 201 THR A O 1
ATOM 1623 N N . LEU A 1 202 ? 1.818 -0.665 4.539 1.00 80.44 202 LEU A N 1
ATOM 1624 C CA . LEU A 1 202 ? 3.169 -0.721 3.970 1.00 80.44 202 LEU A CA 1
ATOM 1625 C C . LEU A 1 202 ? 3.797 -2.107 4.136 1.00 80.44 202 LEU A C 1
ATOM 1627 O O . LEU A 1 202 ? 4.356 -2.651 3.186 1.00 80.44 202 LEU A O 1
ATOM 1631 N N . THR A 1 203 ? 3.669 -2.697 5.324 1.00 83.31 203 THR A N 1
ATOM 1632 C CA . THR A 1 203 ? 4.265 -4.001 5.628 1.00 83.31 203 THR A CA 1
ATOM 1633 C C . THR A 1 203 ? 3.619 -5.125 4.816 1.00 83.31 203 THR A C 1
ATOM 1635 O O . THR A 1 203 ? 4.308 -5.933 4.199 1.00 83.31 203 THR A O 1
ATOM 1638 N N . ILE A 1 204 ? 2.288 -5.146 4.747 1.00 87.88 204 ILE A N 1
ATOM 1639 C CA . ILE A 1 204 ? 1.519 -6.154 4.007 1.00 87.88 204 ILE A CA 1
ATOM 1640 C C . ILE A 1 204 ? 1.725 -6.002 2.499 1.00 87.88 204 ILE A C 1
ATOM 1642 O O . ILE A 1 204 ? 1.816 -6.998 1.774 1.00 87.88 204 ILE A O 1
ATOM 1646 N N . THR A 1 205 ? 1.832 -4.760 2.026 1.00 88.81 205 THR A N 1
ATOM 1647 C CA . THR A 1 205 ? 2.188 -4.459 0.638 1.00 88.81 205 THR A CA 1
ATOM 1648 C C . THR A 1 205 ? 3.572 -5.013 0.322 1.00 88.81 205 THR A C 1
ATOM 1650 O O . THR A 1 205 ? 3.715 -5.748 -0.650 1.00 88.81 205 THR A O 1
ATOM 1653 N N . ALA A 1 206 ? 4.566 -4.778 1.182 1.00 87.75 206 ALA A N 1
ATOM 1654 C CA . ALA A 1 206 ? 5.918 -5.303 1.008 1.00 87.75 206 ALA A CA 1
ATOM 1655 C C . ALA A 1 206 ? 5.973 -6.835 0.968 1.00 87.75 206 ALA A C 1
ATOM 1657 O O . ALA A 1 206 ? 6.598 -7.403 0.074 1.00 87.75 206 ALA A O 1
ATOM 1658 N N . GLU A 1 207 ? 5.285 -7.513 1.889 1.00 88.81 207 GLU A N 1
ATOM 1659 C CA . GLU A 1 207 ? 5.176 -8.978 1.882 1.00 88.81 207 GLU A CA 1
ATOM 1660 C C . GLU A 1 207 ? 4.533 -9.492 0.588 1.00 88.81 207 GLU A C 1
ATOM 1662 O O . GLU A 1 207 ? 4.946 -10.510 0.035 1.00 88.81 207 GLU A O 1
ATOM 1667 N N . THR A 1 208 ? 3.513 -8.791 0.089 1.00 91.62 208 THR A N 1
ATOM 1668 C CA . THR A 1 208 ? 2.814 -9.169 -1.144 1.00 91.62 208 THR A CA 1
ATOM 1669 C C . THR A 1 208 ? 3.695 -8.965 -2.370 1.00 91.62 208 THR A C 1
ATOM 1671 O O . THR A 1 208 ?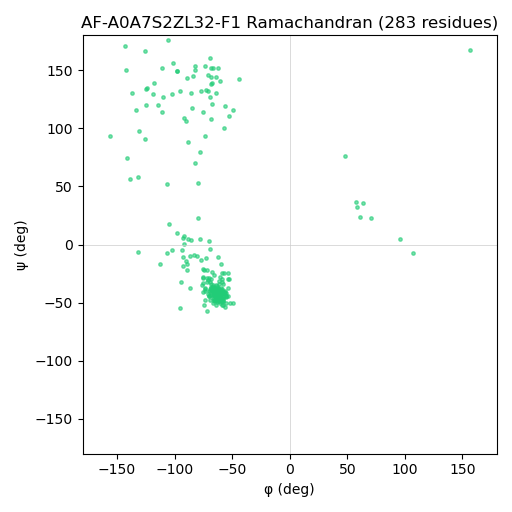 3.791 -9.874 -3.190 1.00 91.62 208 THR A O 1
ATOM 1674 N N . ILE A 1 209 ? 4.399 -7.836 -2.452 1.00 92.25 209 ILE A N 1
ATOM 1675 C CA . ILE A 1 209 ? 5.373 -7.540 -3.508 1.00 92.25 209 ILE A CA 1
ATOM 1676 C C . ILE A 1 209 ? 6.475 -8.598 -3.536 1.00 92.25 209 ILE A C 1
ATOM 1678 O O . ILE A 1 209 ? 6.778 -9.126 -4.599 1.00 92.25 209 ILE A O 1
ATOM 1682 N N . CYS A 1 210 ? 7.036 -8.960 -2.377 1.00 89.38 210 CYS A N 1
ATOM 1683 C CA . CYS A 1 210 ? 8.099 -9.965 -2.307 1.00 89.38 210 CYS A CA 1
ATOM 1684 C C . CYS A 1 210 ? 7.660 -11.311 -2.898 1.00 89.38 210 CYS A C 1
ATOM 1686 O O . CYS A 1 210 ? 8.443 -11.947 -3.596 1.00 89.38 210 CYS A O 1
ATOM 1688 N N . ARG A 1 211 ? 6.411 -11.727 -2.650 1.00 90.19 211 ARG A N 1
ATOM 1689 C CA . ARG A 1 211 ? 5.853 -12.963 -3.221 1.00 90.19 211 ARG A CA 1
ATOM 1690 C C . ARG A 1 211 ? 5.616 -12.845 -4.723 1.00 90.19 211 ARG A C 1
ATOM 1692 O O . ARG A 1 211 ? 5.996 -13.743 -5.459 1.00 90.19 211 ARG A O 1
ATOM 1699 N N . VAL A 1 212 ? 5.045 -11.732 -5.183 1.00 92.44 212 VAL A N 1
ATOM 1700 C CA . VAL A 1 212 ? 4.754 -11.526 -6.612 1.00 92.44 212 VAL A CA 1
ATOM 1701 C C . VAL A 1 212 ? 6.036 -11.457 -7.446 1.00 92.44 212 VAL A C 1
ATOM 1703 O O . VAL A 1 212 ? 6.113 -12.099 -8.488 1.00 92.44 212 VAL A O 1
ATOM 1706 N N . LEU A 1 213 ? 7.070 -10.760 -6.967 1.00 91.56 213 LEU A N 1
ATOM 1707 C CA . LEU A 1 213 ? 8.370 -10.697 -7.647 1.00 91.56 213 LEU A CA 1
ATOM 1708 C C . LEU A 1 213 ? 9.135 -12.030 -7.592 1.00 91.56 213 LEU A C 1
ATOM 1710 O O . LEU A 1 213 ? 9.941 -12.328 -8.474 1.00 91.56 213 LEU A O 1
ATOM 1714 N N . GLU A 1 214 ? 8.916 -12.843 -6.554 1.00 89.62 214 GLU A N 1
ATOM 1715 C CA . GLU A 1 214 ? 9.432 -14.213 -6.513 1.00 89.62 214 GLU A CA 1
ATOM 1716 C C . GLU A 1 214 ? 8.758 -15.082 -7.577 1.00 89.62 214 GLU A C 1
ATOM 1718 O O . GLU A 1 214 ? 9.457 -15.724 -8.357 1.00 89.62 214 GLU A O 1
ATOM 1723 N N . GLU A 1 215 ? 7.425 -15.076 -7.631 1.00 89.50 215 GLU A N 1
ATOM 1724 C CA . GLU A 1 215 ? 6.633 -15.821 -8.615 1.00 89.50 215 GLU A CA 1
ATOM 1725 C C . GLU A 1 215 ? 7.006 -15.430 -10.049 1.00 89.50 215 GLU A C 1
ATOM 1727 O O . GLU A 1 215 ? 7.266 -16.304 -10.875 1.00 89.50 215 GLU A O 1
ATOM 1732 N N . GLU A 1 216 ? 7.115 -14.129 -10.327 1.00 91.38 216 GLU A N 1
ATOM 1733 C CA . GLU A 1 216 ? 7.574 -13.616 -11.617 1.00 91.38 216 GLU A CA 1
ATOM 1734 C C . GLU A 1 216 ? 8.971 -14.147 -11.960 1.00 91.38 216 GLU A C 1
ATOM 1736 O O . GLU A 1 216 ? 9.176 -14.722 -13.031 1.00 91.38 216 GLU A O 1
ATOM 1741 N N . ARG A 1 217 ? 9.938 -14.005 -11.045 1.00 88.94 217 ARG A N 1
ATOM 1742 C CA . ARG A 1 217 ? 11.309 -14.455 -11.297 1.00 88.94 217 ARG A CA 1
ATOM 1743 C C . ARG A 1 217 ? 11.352 -15.951 -11.568 1.00 88.94 217 ARG A C 1
ATOM 1745 O O . ARG A 1 217 ? 12.001 -16.343 -12.526 1.00 88.94 217 ARG A O 1
ATOM 1752 N N . LEU A 1 218 ? 10.657 -16.758 -10.765 1.00 88.25 218 LEU A N 1
ATOM 1753 C CA . LEU A 1 218 ? 10.584 -18.210 -10.943 1.00 88.25 218 LEU A CA 1
ATOM 1754 C C . LEU A 1 218 ? 9.918 -18.599 -12.268 1.00 88.25 218 LEU A C 1
ATOM 1756 O O . LEU A 1 218 ? 10.350 -19.565 -12.888 1.00 88.25 218 LEU A O 1
ATOM 1760 N N . SER A 1 219 ? 8.909 -17.850 -12.719 1.00 87.62 219 SER A N 1
ATOM 1761 C CA . SER A 1 219 ? 8.237 -18.105 -14.000 1.00 87.62 219 SER A CA 1
ATOM 1762 C C . SER A 1 219 ? 9.124 -17.854 -15.224 1.00 87.62 219 SER A C 1
ATOM 1764 O O . SER A 1 219 ? 8.896 -18.452 -16.271 1.00 87.62 219 SER A O 1
ATOM 1766 N N . ASN A 1 220 ? 10.156 -17.018 -15.076 1.00 86.56 220 ASN A N 1
ATOM 1767 C CA . ASN A 1 220 ? 11.121 -16.690 -16.126 1.00 86.56 220 ASN A CA 1
ATOM 1768 C C . ASN A 1 220 ? 12.366 -17.601 -16.121 1.00 86.56 220 ASN A C 1
ATOM 1770 O O . ASN A 1 220 ? 13.275 -17.382 -16.921 1.00 86.56 220 ASN A O 1
ATOM 1774 N N . LEU A 1 221 ? 12.454 -18.579 -15.210 1.00 87.50 221 LEU A N 1
ATOM 1775 C CA . LEU A 1 221 ? 13.585 -19.508 -15.143 1.00 87.50 221 LEU A CA 1
ATOM 1776 C C . LEU A 1 221 ? 13.354 -20.745 -16.010 1.00 87.50 221 LEU A C 1
ATOM 1778 O O . LEU A 1 221 ? 12.260 -21.308 -16.046 1.00 87.50 221 LEU A O 1
ATOM 1782 N N . GLU A 1 222 ? 14.431 -21.221 -16.633 1.00 82.69 222 GLU A N 1
ATOM 1783 C CA . GLU A 1 222 ? 14.424 -22.501 -17.333 1.00 82.69 222 GLU A CA 1
ATOM 1784 C C . GLU A 1 222 ? 14.263 -23.671 -16.341 1.00 82.69 222 GLU A C 1
ATOM 1786 O O . GLU A 1 222 ? 14.902 -23.683 -15.275 1.00 82.69 222 GLU A O 1
ATOM 1791 N N . PRO A 1 223 ? 13.453 -24.694 -16.673 1.00 78.56 223 PRO A N 1
ATOM 1792 C CA . PRO A 1 223 ? 13.305 -25.877 -15.837 1.00 78.56 223 PRO A CA 1
ATOM 1793 C C . PRO A 1 223 ? 14.660 -26.553 -15.570 1.00 78.56 223 PRO A C 1
ATOM 1795 O O . PRO A 1 223 ? 15.331 -27.017 -16.488 1.00 78.56 223 PRO A O 1
ATOM 1798 N N . GLY A 1 224 ? 15.050 -26.647 -14.295 1.00 77.75 224 GLY A N 1
ATOM 1799 C CA . 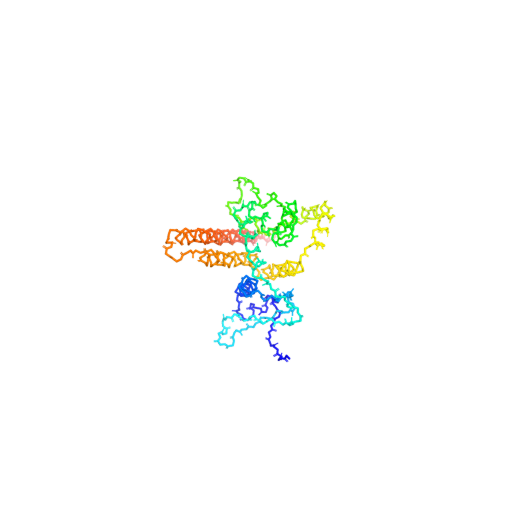GLY A 1 224 ? 16.279 -27.328 -13.864 1.00 77.75 224 GLY A CA 1
ATOM 1800 C C . GLY A 1 224 ? 17.416 -26.408 -13.410 1.00 77.75 224 GLY A C 1
ATOM 1801 O O . GLY A 1 224 ? 18.388 -26.908 -12.838 1.00 77.75 224 GLY A O 1
ATOM 1802 N N . ASP A 1 225 ? 17.289 -25.086 -13.559 1.00 86.25 225 ASP A N 1
ATOM 1803 C CA . ASP A 1 225 ? 18.245 -24.140 -12.973 1.00 86.25 225 ASP A CA 1
ATOM 1804 C C . ASP A 1 225 ? 17.991 -23.950 -11.466 1.00 86.25 225 ASP A C 1
ATOM 1806 O O . ASP A 1 225 ? 17.360 -23.005 -10.977 1.00 86.25 225 ASP A O 1
ATOM 1810 N N . TRP A 1 226 ? 18.480 -24.920 -10.695 1.00 86.62 226 TRP A N 1
ATOM 1811 C CA . TRP A 1 226 ? 18.352 -24.931 -9.242 1.00 86.62 226 TRP A CA 1
ATOM 1812 C C . TRP A 1 226 ? 19.123 -23.783 -8.578 1.00 86.62 226 TRP A C 1
ATOM 1814 O O . TRP A 1 226 ? 18.735 -23.343 -7.494 1.00 86.62 226 TRP A O 1
ATOM 1824 N N . MET A 1 227 ? 20.188 -23.280 -9.213 1.00 86.31 227 MET A N 1
ATOM 1825 C CA . MET A 1 227 ? 21.045 -22.242 -8.643 1.00 86.31 227 MET A CA 1
ATOM 1826 C C . MET A 1 227 ? 20.332 -20.890 -8.670 1.00 86.31 227 MET A C 1
ATOM 1828 O O . MET A 1 227 ? 20.260 -20.214 -7.641 1.00 86.31 227 MET A O 1
ATOM 1832 N N . SER A 1 228 ? 19.743 -20.508 -9.806 1.00 84.94 228 SER A N 1
ATOM 1833 C CA . SER A 1 228 ? 18.949 -19.276 -9.901 1.00 84.94 228 SER A CA 1
ATOM 1834 C C . SER A 1 228 ? 17.647 -19.364 -9.102 1.00 84.94 228 SER A C 1
ATOM 1836 O O . SER A 1 228 ? 17.259 -18.388 -8.457 1.00 84.94 228 SER A O 1
ATOM 1838 N N . THR A 1 229 ? 17.031 -20.549 -9.028 1.00 85.06 229 THR A N 1
ATOM 1839 C CA . THR A 1 229 ? 15.878 -20.809 -8.150 1.00 85.06 229 THR A CA 1
ATOM 1840 C C . THR A 1 229 ? 16.242 -20.578 -6.681 1.00 85.06 229 THR A C 1
ATOM 1842 O O . THR A 1 229 ? 15.515 -19.903 -5.946 1.00 85.06 229 THR A O 1
ATOM 1845 N N . LEU A 1 230 ? 17.390 -21.100 -6.238 1.00 87.31 230 LEU A N 1
ATOM 1846 C CA . LEU A 1 230 ? 17.885 -20.903 -4.877 1.00 87.31 230 LEU A CA 1
ATOM 1847 C C . LEU A 1 230 ? 18.218 -19.431 -4.611 1.00 87.31 230 LEU A C 1
ATOM 1849 O O . LEU A 1 230 ? 17.877 -18.911 -3.550 1.00 87.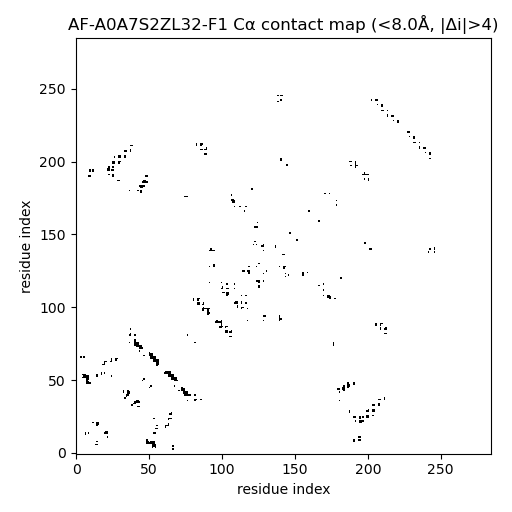31 230 LEU A O 1
ATOM 1853 N N . GLN A 1 231 ? 18.837 -18.741 -5.571 1.00 86.19 231 GLN A N 1
ATOM 1854 C CA . GLN A 1 231 ? 19.126 -17.310 -5.462 1.00 86.19 231 GLN A CA 1
ATOM 1855 C C . GLN A 1 231 ? 17.846 -16.470 -5.368 1.00 86.19 231 GLN A C 1
ATOM 1857 O O . GLN A 1 231 ? 17.784 -15.559 -4.540 1.00 86.19 231 GLN A O 1
ATOM 1862 N N . ALA A 1 232 ? 16.819 -16.777 -6.167 1.00 82.81 232 ALA A N 1
ATOM 1863 C CA . ALA A 1 232 ? 15.522 -16.107 -6.114 1.00 82.81 232 ALA A CA 1
ATOM 1864 C C . ALA A 1 232 ? 14.890 -16.256 -4.723 1.00 82.81 232 ALA A C 1
ATOM 1866 O O . ALA A 1 232 ? 14.606 -15.252 -4.068 1.00 82.81 232 ALA A O 1
ATOM 1867 N N . ARG A 1 233 ? 14.801 -17.495 -4.225 1.00 85.69 233 ARG A N 1
ATOM 1868 C CA . ARG A 1 233 ? 14.278 -17.803 -2.885 1.00 85.69 233 ARG A CA 1
ATOM 1869 C C . ARG A 1 233 ? 15.097 -17.160 -1.771 1.00 85.69 233 ARG A C 1
ATOM 1871 O O . ARG A 1 233 ? 14.535 -16.635 -0.816 1.00 85.69 233 ARG A O 1
ATOM 1878 N N . SER A 1 234 ? 16.425 -17.161 -1.887 1.00 85.31 234 SER A N 1
ATOM 1879 C CA . SER A 1 234 ? 17.321 -16.543 -0.903 1.00 85.31 234 SER A CA 1
ATOM 1880 C C . SER A 1 234 ? 17.121 -15.028 -0.820 1.00 85.31 234 SER A C 1
ATOM 1882 O O . SER A 1 234 ? 17.046 -14.479 0.281 1.00 85.31 234 SER A O 1
ATOM 1884 N N . ARG A 1 235 ? 16.962 -14.345 -1.962 1.00 82.06 235 ARG A N 1
ATOM 1885 C CA . ARG A 1 235 ? 16.645 -12.908 -1.996 1.00 82.06 235 ARG A CA 1
ATOM 1886 C C . ARG A 1 235 ? 15.299 -12.619 -1.338 1.00 82.06 235 ARG A C 1
ATOM 1888 O O . ARG A 1 235 ? 15.217 -11.714 -0.507 1.00 82.06 235 ARG A O 1
ATOM 1895 N N . THR A 1 236 ? 14.280 -13.415 -1.651 1.00 83.44 236 THR A N 1
ATOM 1896 C CA . THR A 1 236 ? 12.955 -13.282 -1.041 1.00 83.44 236 THR A CA 1
ATOM 1897 C C . THR A 1 236 ? 12.997 -13.540 0.463 1.00 83.44 236 THR A C 1
ATOM 1899 O O . THR A 1 236 ? 12.413 -12.782 1.237 1.00 83.44 236 THR A O 1
ATOM 1902 N N . LEU A 1 237 ? 13.742 -14.550 0.912 1.00 85.19 237 LEU A N 1
ATOM 1903 C CA . LEU A 1 237 ? 13.944 -14.831 2.331 1.00 85.19 237 LEU A CA 1
ATOM 1904 C C . LEU A 1 237 ? 14.633 -13.661 3.047 1.00 85.19 237 LEU A C 1
ATOM 1906 O O . LEU A 1 237 ? 14.184 -13.247 4.112 1.00 85.19 237 LEU A O 1
ATOM 1910 N N . ASN A 1 238 ? 15.679 -13.084 2.452 1.00 83.88 238 ASN A N 1
ATOM 1911 C CA . ASN A 1 238 ? 16.368 -11.921 3.011 1.00 83.88 238 ASN A CA 1
ATOM 1912 C C . ASN A 1 238 ? 15.422 -10.717 3.178 1.00 83.88 238 ASN A C 1
ATOM 1914 O O . ASN A 1 238 ? 15.467 -10.035 4.201 1.00 83.88 238 ASN A O 1
ATOM 1918 N N . MET A 1 239 ? 14.522 -10.475 2.220 1.00 80.81 239 MET A N 1
ATOM 1919 C CA . MET A 1 239 ? 13.505 -9.426 2.355 1.00 80.81 239 MET A CA 1
ATOM 1920 C C . MET A 1 239 ? 12.502 -9.729 3.471 1.00 80.81 239 MET A C 1
ATOM 1922 O O . MET A 1 239 ? 12.228 -8.848 4.284 1.00 80.81 239 MET A O 1
ATOM 1926 N N . HIS A 1 240 ? 12.021 -10.970 3.587 1.00 83.12 240 HIS A N 1
ATOM 1927 C CA . HIS A 1 240 ? 11.154 -11.371 4.701 1.00 83.12 240 HIS A CA 1
ATOM 1928 C C . HIS A 1 240 ? 11.840 -11.193 6.062 1.00 83.12 240 HIS A C 1
ATOM 1930 O O . HIS A 1 240 ? 11.214 -10.692 6.991 1.00 83.12 240 HIS A O 1
ATOM 1936 N N . ILE A 1 241 ? 13.131 -11.525 6.177 1.00 84.12 241 ILE A N 1
ATOM 1937 C CA . ILE A 1 241 ? 13.914 -11.294 7.401 1.00 84.12 241 ILE A CA 1
ATOM 1938 C C . ILE A 1 241 ? 13.976 -9.797 7.725 1.00 84.12 241 ILE A C 1
ATOM 1940 O O . ILE A 1 241 ? 13.777 -9.417 8.877 1.00 84.12 241 ILE A O 1
ATOM 1944 N N . ARG A 1 242 ? 14.207 -8.931 6.729 1.00 81.50 242 ARG A N 1
ATOM 1945 C CA . ARG A 1 242 ? 14.231 -7.468 6.920 1.00 81.50 242 ARG A CA 1
ATOM 1946 C C . ARG A 1 242 ? 12.875 -6.918 7.361 1.00 81.50 242 ARG A C 1
ATOM 1948 O O . ARG A 1 242 ? 12.832 -6.085 8.264 1.00 81.50 242 ARG A O 1
ATOM 1955 N N . ILE A 1 243 ? 11.786 -7.390 6.753 1.00 80.19 243 ILE A N 1
ATOM 1956 C CA . ILE A 1 243 ? 10.414 -7.014 7.126 1.00 80.19 243 ILE A CA 1
ATOM 1957 C C . ILE A 1 243 ? 10.107 -7.474 8.557 1.00 80.19 243 ILE A C 1
ATOM 1959 O O . ILE A 1 243 ? 9.610 -6.694 9.365 1.00 80.19 243 ILE A O 1
ATOM 1963 N N . PHE A 1 244 ? 10.456 -8.713 8.902 1.00 82.69 244 PHE A N 1
ATOM 1964 C CA . PHE A 1 244 ? 10.243 -9.257 10.240 1.00 82.69 244 PHE A CA 1
ATOM 1965 C C . PHE A 1 244 ? 11.066 -8.517 11.304 1.00 82.69 244 PHE A C 1
ATOM 1967 O O . PHE A 1 244 ? 10.539 -8.134 12.347 1.00 82.69 244 PHE A O 1
ATOM 1974 N N . ALA A 1 245 ? 12.343 -8.239 11.027 1.00 80.12 245 ALA A N 1
ATOM 1975 C CA . ALA A 1 245 ? 13.192 -7.435 11.904 1.00 80.12 245 ALA A CA 1
ATOM 1976 C C . ALA A 1 245 ? 12.608 -6.030 12.129 1.00 80.12 245 ALA A C 1
ATOM 1978 O O . ALA A 1 245 ? 12.645 -5.517 13.246 1.00 80.12 245 ALA A O 1
ATOM 1979 N N . PHE A 1 246 ? 12.014 -5.431 11.093 1.00 75.56 246 PHE A N 1
ATOM 1980 C CA . PHE A 1 246 ? 11.298 -4.163 11.208 1.00 75.56 246 PHE A CA 1
ATOM 1981 C C . PHE A 1 246 ? 10.054 -4.266 12.098 1.00 75.56 246 PHE A C 1
ATOM 1983 O O . PHE A 1 246 ? 9.900 -3.460 13.015 1.00 75.56 246 PHE A O 1
ATOM 1990 N N . GLN A 1 247 ? 9.207 -5.279 11.898 1.00 77.38 247 GLN A N 1
ATOM 1991 C CA . GLN A 1 247 ? 8.040 -5.518 12.754 1.00 77.38 247 GLN A CA 1
ATOM 1992 C C . GLN A 1 247 ? 8.443 -5.684 14.228 1.00 77.38 247 GLN A C 1
ATOM 1994 O O . GLN A 1 247 ? 7.795 -5.114 15.108 1.00 77.38 247 GLN A O 1
ATOM 1999 N N . LEU A 1 248 ? 9.535 -6.409 14.502 1.00 80.19 248 LEU A N 1
ATOM 2000 C CA . LEU A 1 248 ? 10.075 -6.569 15.853 1.00 80.19 248 LEU A CA 1
ATOM 2001 C C . LEU A 1 248 ? 10.572 -5.248 16.446 1.00 80.19 248 LEU A C 1
ATOM 2003 O O . LEU A 1 248 ? 10.276 -4.959 17.602 1.00 80.19 248 LEU A O 1
ATOM 2007 N N . LEU A 1 249 ? 11.289 -4.432 15.670 1.00 76.31 249 LEU A N 1
ATOM 2008 C CA . LEU A 1 249 ? 11.788 -3.134 16.131 1.00 76.31 249 LEU A CA 1
ATOM 2009 C C . LEU A 1 249 ? 10.639 -2.175 16.464 1.00 76.31 249 LEU A C 1
ATOM 2011 O O . LEU A 1 249 ? 10.678 -1.494 17.486 1.00 76.31 249 LEU A O 1
ATOM 2015 N N . VAL A 1 250 ? 9.590 -2.159 15.642 1.00 71.25 250 VAL A N 1
ATOM 2016 C CA . VAL A 1 250 ? 8.373 -1.374 15.889 1.00 71.25 250 VAL A CA 1
ATOM 2017 C C . VAL A 1 250 ? 7.629 -1.881 17.125 1.00 71.25 250 VAL A C 1
ATOM 2019 O O . VAL A 1 250 ? 7.162 -1.088 17.940 1.00 71.25 250 VAL A O 1
ATOM 2022 N N . ALA A 1 251 ? 7.506 -3.199 17.296 1.00 76.19 251 ALA A N 1
ATOM 2023 C CA . ALA A 1 251 ? 6.895 -3.775 18.491 1.00 76.19 251 ALA A CA 1
ATOM 2024 C C . ALA A 1 251 ? 7.697 -3.417 19.753 1.00 76.19 251 ALA A C 1
ATOM 2026 O O . ALA A 1 251 ? 7.112 -3.042 20.770 1.00 76.19 251 ALA A O 1
ATOM 2027 N N . TYR A 1 252 ? 9.027 -3.461 19.662 1.00 76.25 252 TYR A N 1
ATOM 2028 C CA . TYR A 1 252 ? 9.933 -3.062 20.732 1.00 76.25 252 TYR A CA 1
ATOM 2029 C C . TYR A 1 252 ? 9.802 -1.572 21.074 1.00 76.25 252 TYR A C 1
ATOM 2031 O O . TYR A 1 252 ? 9.617 -1.232 22.239 1.00 76.25 252 TYR A O 1
ATOM 2039 N N . SER A 1 253 ? 9.825 -0.675 20.084 1.00 72.88 253 SER A N 1
ATOM 2040 C CA . SER A 1 253 ? 9.696 0.768 20.327 1.00 72.88 253 SER A CA 1
ATOM 2041 C C . SER A 1 253 ? 8.343 1.127 20.949 1.00 72.88 253 SER A C 1
ATOM 2043 O O . SER A 1 253 ? 8.277 1.960 21.855 1.00 72.88 253 SER A O 1
ATOM 2045 N N . ARG A 1 254 ? 7.264 0.448 20.538 1.00 72.12 254 ARG A N 1
ATOM 2046 C CA . ARG A 1 254 ? 5.941 0.565 21.170 1.00 72.12 254 ARG A CA 1
ATOM 2047 C C . ARG A 1 254 ? 5.959 0.084 22.615 1.00 72.12 254 ARG A C 1
ATOM 2049 O O . ARG A 1 254 ? 5.455 0.798 23.475 1.00 72.12 254 ARG A O 1
ATOM 2056 N N . LEU A 1 255 ? 6.566 -1.073 22.887 1.00 78.06 255 LEU A N 1
ATOM 2057 C CA . LEU A 1 255 ? 6.693 -1.607 24.243 1.00 78.06 255 LEU A CA 1
ATOM 2058 C C . LEU A 1 255 ? 7.436 -0.620 25.152 1.00 78.06 255 LEU A C 1
ATOM 2060 O O . LEU A 1 255 ? 6.938 -0.280 26.224 1.00 78.06 255 LEU A O 1
ATOM 2064 N N . VAL A 1 256 ? 8.577 -0.097 24.697 1.00 78.06 256 VAL A N 1
ATOM 2065 C CA . VAL A 1 256 ? 9.357 0.907 25.436 1.00 78.06 256 VAL A CA 1
ATOM 2066 C C . VAL A 1 256 ? 8.521 2.157 25.714 1.00 78.06 256 VAL A C 1
ATOM 2068 O O . VAL A 1 256 ? 8.500 2.617 26.852 1.00 78.06 256 VAL A O 1
ATOM 2071 N N . ARG A 1 257 ? 7.767 2.667 24.728 1.00 75.75 257 ARG A N 1
ATOM 2072 C CA . ARG A 1 257 ? 6.863 3.815 24.931 1.00 75.75 257 ARG A CA 1
ATOM 2073 C C . ARG A 1 257 ? 5.789 3.521 25.977 1.00 75.75 257 ARG A C 1
ATOM 2075 O O . ARG A 1 257 ? 5.621 4.323 26.889 1.00 75.75 257 ARG A O 1
ATOM 2082 N N . THR A 1 258 ? 5.123 2.367 25.900 1.00 78.06 258 THR A N 1
ATOM 2083 C CA . THR A 1 258 ? 4.093 1.980 26.880 1.00 78.06 258 THR A CA 1
ATOM 2084 C C . THR A 1 258 ? 4.655 1.805 28.288 1.00 78.06 258 THR A C 1
ATOM 2086 O O . THR A 1 258 ? 4.034 2.232 29.256 1.00 78.06 258 THR A O 1
ATOM 2089 N N . LEU A 1 259 ? 5.856 1.236 28.418 1.00 80.75 259 LEU A N 1
ATOM 2090 C CA . LEU A 1 259 ? 6.530 1.127 29.708 1.00 80.75 259 LEU A CA 1
ATOM 2091 C C . LEU A 1 259 ? 6.899 2.515 30.234 1.00 80.75 259 LEU A C 1
ATOM 2093 O O . LEU A 1 259 ? 6.607 2.818 31.384 1.00 80.75 259 LEU A O 1
ATOM 2097 N N . SER A 1 260 ? 7.466 3.384 29.392 1.00 77.06 260 SER A N 1
ATOM 2098 C CA . SER A 1 260 ? 7.816 4.751 29.791 1.00 77.06 260 SER A CA 1
ATOM 2099 C C . SER A 1 260 ? 6.597 5.559 30.246 1.00 77.06 260 SER A C 1
ATOM 2101 O O . SER A 1 260 ? 6.672 6.213 31.281 1.00 77.06 260 SER A O 1
ATOM 2103 N N . SER A 1 261 ? 5.450 5.445 29.562 1.00 74.25 261 SER A N 1
ATOM 2104 C CA . SER A 1 261 ? 4.216 6.116 29.980 1.00 74.25 261 SER A CA 1
ATOM 2105 C C . SER A 1 261 ? 3.677 5.570 31.300 1.00 74.25 261 SER A C 1
ATOM 2107 O O . SER A 1 261 ? 3.213 6.353 32.121 1.00 74.25 261 SER A O 1
ATOM 2109 N N . LEU A 1 262 ? 3.777 4.257 31.540 1.00 77.38 262 LEU A N 1
ATOM 2110 C CA . LEU A 1 262 ? 3.384 3.655 32.819 1.00 77.38 262 LEU A CA 1
ATOM 2111 C C . LEU A 1 262 ? 4.284 4.135 33.968 1.00 77.38 262 LEU A C 1
ATOM 2113 O O . LEU A 1 262 ? 3.778 4.472 35.035 1.00 77.38 262 LEU A O 1
ATOM 2117 N N . PHE A 1 263 ? 5.599 4.232 33.744 1.00 75.69 263 PHE A N 1
ATOM 2118 C CA . PHE A 1 263 ? 6.540 4.760 34.737 1.00 75.69 263 PHE A CA 1
ATOM 2119 C C . PHE A 1 263 ? 6.320 6.252 35.026 1.00 75.69 263 PHE A C 1
ATOM 2121 O O . PHE A 1 263 ? 6.389 6.658 36.185 1.00 75.69 263 PHE A O 1
ATOM 2128 N N . SER A 1 264 ? 6.017 7.065 34.009 1.00 71.44 264 SER A N 1
ATOM 2129 C CA . SER A 1 264 ? 5.648 8.476 34.195 1.00 71.44 264 SER A CA 1
ATOM 2130 C C . SER A 1 264 ? 4.340 8.626 34.974 1.00 71.44 264 SER A C 1
ATOM 2132 O O . SER A 1 264 ? 4.286 9.391 35.931 1.00 71.44 264 SER A O 1
ATOM 2134 N N . GLN A 1 265 ? 3.318 7.835 34.641 1.00 66.50 265 GLN A N 1
ATOM 2135 C CA . GLN A 1 265 ? 2.018 7.880 35.311 1.00 66.50 265 GLN A CA 1
ATOM 2136 C C . GLN A 1 265 ? 2.107 7.412 36.774 1.00 66.50 265 GLN A C 1
ATOM 2138 O O . GLN A 1 265 ? 1.469 7.997 37.647 1.00 66.50 265 GLN A O 1
ATOM 2143 N N . GLN A 1 266 ? 2.952 6.416 37.069 1.00 63.00 266 GLN A N 1
ATOM 2144 C CA . GLN A 1 266 ? 3.224 5.979 38.441 1.00 63.00 266 GLN A CA 1
ATOM 2145 C C . GLN A 1 266 ? 3.922 7.078 39.259 1.00 63.00 266 GLN A C 1
ATOM 2147 O O . GLN A 1 266 ? 3.565 7.288 40.419 1.00 63.00 266 GLN A O 1
ATOM 2152 N N . LYS A 1 267 ? 4.857 7.817 38.647 1.00 62.34 267 LYS A N 1
ATOM 2153 C CA . LYS A 1 267 ? 5.562 8.940 39.281 1.00 62.34 267 LYS A CA 1
ATOM 2154 C C . LYS A 1 267 ? 4.619 10.104 39.616 1.00 62.34 267 LYS A C 1
ATOM 2156 O O . LYS A 1 267 ? 4.632 10.587 40.747 1.00 62.34 267 LYS A O 1
ATOM 2161 N N . ASP A 1 268 ? 3.727 10.456 38.691 1.00 59.75 268 ASP A N 1
ATOM 2162 C CA . ASP A 1 268 ? 2.713 11.497 38.907 1.00 59.75 268 ASP A CA 1
ATOM 2163 C C . ASP A 1 268 ? 1.702 11.100 39.999 1.00 59.75 268 ASP A C 1
ATOM 2165 O O . ASP A 1 268 ? 1.313 11.927 40.825 1.00 59.75 268 ASP A O 1
ATOM 2169 N N . THR A 1 269 ? 1.310 9.818 40.072 1.00 59.94 269 THR A N 1
ATOM 2170 C CA . THR A 1 269 ? 0.435 9.340 41.157 1.00 59.94 269 THR A CA 1
ATOM 2171 C C . THR A 1 269 ? 1.119 9.341 42.523 1.00 59.94 269 THR A C 1
ATOM 2173 O O . THR A 1 269 ? 0.471 9.703 43.503 1.00 59.94 269 THR A O 1
ATOM 2176 N N . SER A 1 270 ? 2.414 9.003 42.608 1.00 57.66 270 SER A N 1
ATOM 2177 C CA . SER A 1 270 ? 3.154 9.053 43.876 1.00 57.66 270 SER A CA 1
ATOM 2178 C C . SER A 1 270 ? 3.315 10.481 44.401 1.00 57.66 270 SER A C 1
ATOM 2180 O O . SER A 1 270 ? 3.082 10.710 45.591 1.00 57.66 270 SER A O 1
ATOM 2182 N N . ASP A 1 271 ? 3.609 11.444 43.522 1.00 55.53 271 ASP A N 1
ATOM 2183 C CA . ASP A 1 271 ? 3.760 12.858 43.890 1.00 55.53 271 ASP A CA 1
ATOM 2184 C C . ASP A 1 271 ? 2.413 13.491 44.303 1.00 55.53 271 ASP A C 1
ATOM 2186 O O . ASP A 1 271 ? 2.363 14.313 45.224 1.00 55.53 271 ASP A O 1
ATOM 2190 N N . ALA A 1 272 ? 1.295 13.050 43.712 1.00 56.00 272 ALA A N 1
ATOM 2191 C CA . ALA A 1 272 ? -0.050 13.467 44.117 1.00 56.00 272 ALA A CA 1
ATOM 2192 C C . ALA A 1 272 ? -0.445 12.955 45.518 1.00 56.00 272 ALA A C 1
ATOM 2194 O O . ALA A 1 272 ? -1.033 13.704 46.301 1.00 56.00 272 ALA A O 1
ATOM 2195 N N . THR A 1 273 ? -0.092 11.714 45.879 1.00 55.31 273 THR A N 1
ATOM 2196 C CA . THR A 1 273 ? -0.341 11.190 47.238 1.00 55.31 273 THR A CA 1
ATOM 2197 C C . THR A 1 273 ? 0.468 11.916 48.310 1.00 55.31 273 THR A C 1
ATOM 2199 O O . THR A 1 273 ? -0.086 12.221 49.366 1.00 55.31 273 THR A O 1
ATOM 2202 N N . ILE A 1 274 ? 1.735 12.256 48.041 1.00 55.22 274 ILE A N 1
ATOM 2203 C CA . ILE A 1 274 ? 2.618 12.935 49.008 1.00 55.22 274 ILE A CA 1
ATOM 2204 C C . ILE A 1 274 ? 2.130 14.364 49.309 1.00 55.22 274 ILE A C 1
ATOM 2206 O O . ILE A 1 274 ? 2.165 14.795 50.462 1.00 55.22 274 ILE A O 1
ATOM 2210 N N . ASN A 1 275 ? 1.589 15.074 48.313 1.00 53.69 275 ASN A N 1
ATOM 2211 C CA . ASN A 1 275 ? 1.037 16.422 48.501 1.00 53.69 275 ASN A CA 1
ATOM 2212 C C . ASN A 1 275 ? -0.355 16.456 49.164 1.00 53.69 275 ASN A C 1
ATOM 2214 O O . ASN A 1 275 ? -0.785 17.517 49.612 1.00 53.69 275 ASN A O 1
ATOM 2218 N N . SER A 1 276 ? -1.059 15.322 49.261 1.00 53.78 276 SER A N 1
ATOM 2219 C CA . SER A 1 276 ? -2.362 15.233 49.945 1.00 53.78 276 SER A CA 1
ATOM 2220 C C . SER A 1 276 ? -2.262 14.972 51.458 1.00 53.78 276 SER A C 1
ATOM 2222 O O . SER A 1 276 ? -3.252 15.100 52.174 1.00 53.78 276 SER A O 1
ATOM 2224 N N . SER A 1 277 ? -1.064 14.658 51.964 1.00 50.69 277 SER A N 1
ATOM 2225 C CA . SER A 1 277 ? -0.777 14.391 53.380 1.00 50.69 277 SER A CA 1
ATOM 2226 C C . SER A 1 277 ? -0.015 15.543 54.060 1.00 50.69 277 SER A C 1
ATOM 2228 O O . SER A 1 277 ? 1.036 15.334 54.663 1.00 50.69 277 SER A O 1
ATOM 2230 N N . GLY A 1 278 ? -0.522 16.775 53.942 1.00 47.12 278 GLY A N 1
ATOM 2231 C CA . GLY A 1 278 ? -0.055 17.938 54.716 1.00 47.12 278 GLY A CA 1
ATOM 2232 C C . GLY A 1 278 ? -0.692 17.998 56.119 1.00 47.12 278 GLY A C 1
ATOM 2233 O O . GLY A 1 278 ? -1.808 17.508 56.294 1.00 47.12 278 GLY A O 1
ATOM 2234 N N . PRO A 1 279 ? -0.012 18.558 57.140 1.00 45.81 279 PRO A N 1
ATOM 2235 C CA . PRO A 1 279 ? -0.366 18.358 58.544 1.00 45.81 279 PRO A CA 1
ATOM 2236 C C . PRO A 1 279 ? -1.667 19.074 58.933 1.00 45.81 279 PRO A C 1
ATOM 2238 O O . PRO A 1 279 ? -1.834 20.265 58.681 1.00 45.81 279 PRO A O 1
ATOM 2241 N N . LEU A 1 280 ? -2.557 18.345 59.617 1.00 49.75 280 LEU A N 1
ATOM 2242 C CA . LEU A 1 280 ? -3.689 18.894 60.367 1.00 49.75 280 LEU A CA 1
ATOM 2243 C C . LEU A 1 280 ? -3.154 19.883 61.414 1.00 49.75 280 LEU A C 1
ATOM 2245 O O . LEU A 1 280 ? -2.663 19.484 62.470 1.00 49.75 280 LEU A O 1
ATOM 2249 N N . THR A 1 281 ? -3.227 21.180 61.118 1.00 46.44 281 THR A N 1
ATOM 2250 C CA . THR A 1 281 ? -2.961 22.230 62.099 1.00 46.44 281 THR A CA 1
ATOM 2251 C C . THR A 1 281 ? -4.064 22.215 63.149 1.00 46.44 281 THR A C 1
ATOM 2253 O O . THR A 1 281 ? -5.206 22.587 62.886 1.00 46.44 281 THR A O 1
ATOM 2256 N N . SER A 1 282 ? -3.682 21.750 64.335 1.00 44.59 282 SER A N 1
ATOM 2257 C CA . SER A 1 282 ? -4.371 21.917 65.609 1.00 44.59 282 SER A CA 1
ATOM 2258 C C . SER A 1 282 ? -4.745 23.387 65.826 1.00 44.59 282 SER A C 1
ATOM 2260 O O . SER A 1 282 ? -3.880 24.250 65.951 1.00 44.59 282 SER A O 1
ATOM 2262 N N . THR A 1 283 ? -6.047 23.663 65.872 1.00 46.88 283 THR A N 1
ATOM 2263 C CA . THR A 1 283 ? -6.610 24.847 66.523 1.00 46.88 283 THR A CA 1
ATOM 2264 C C . THR A 1 283 ? -6.929 24.459 67.962 1.00 46.88 283 THR A C 1
ATOM 2266 O O . THR A 1 283 ? -7.840 23.661 68.188 1.00 46.88 283 THR A O 1
ATOM 2269 N N . ALA A 1 284 ? -6.159 24.975 68.914 1.00 47.34 284 ALA A N 1
ATOM 2270 C CA . ALA A 1 284 ? -6.492 24.967 70.331 1.00 47.34 284 ALA A CA 1
ATOM 2271 C C . ALA A 1 284 ? -6.428 26.415 70.831 1.00 47.34 284 ALA A C 1
ATOM 2273 O O . ALA A 1 284 ? -5.388 27.052 70.672 1.00 47.34 284 ALA A O 1
ATOM 2274 N N . ASP A 1 285 ? -7.585 26.860 71.328 1.00 41.06 285 ASP A N 1
ATOM 2275 C CA . ASP A 1 285 ? -7.884 27.887 72.339 1.00 41.06 285 ASP A CA 1
ATOM 2276 C C . ASP A 1 285 ? -7.114 29.220 72.360 1.00 41.06 285 ASP A C 1
ATOM 2278 O O . ASP A 1 285 ? -5.906 29.250 72.686 1.00 41.06 285 ASP A O 1
#

Nearest PDB structures (foldseek):
  7udq-assembly1_A  TM=6.930E-01  e=3.557E-03  Homo sapiens
  5i35-assembly1_A  TM=6.582E-01  e=1.498E-02  Homo sapiens
  2jd5-assembly1_A  TM=3.005E-01  e=7.051E-01  Saccharomyces cerevisiae

Organism: NCBI:txid101924

pLDDT: mean 82.66, std 14.96, range [40.69, 97.38]